Protein AF-A0A3D8IE14-F1 (afdb_monomer_lite)

pLDDT: mean 76.81, std 18.41, range [37.19, 96.25]

Secondary structure (DSSP, 8-state):
-HHHHHHHHHHHHHHHHHHHHHHHHHHHHHHHHHHHHHHHHHHHHHHHHHHHHHHHHHHHHHHHHHHHHHHHHHHHHHHHHHHHHHHHHHHHHS---S---S-----HHHHHHHHHHHHHHHHHHHHHHHHS--PPP---------EETTEE------S-PPPHHHHHHHHHHHHHHHHHHHHHHHHHHHHHHHHHHHHHHHHHHGGGSPPPPP----------

Sequence (224 aa):
MQNLSALQELTKKLNEIKESWQIYTIFEAEKKRFNEEFDALKKDKESLMESFNEISAKNALLLADNKELEQRNKSLTNEIAIKEQQLESLNQSHPLAPDTLKSKTLDLAALETQYQNLKKSLESTEKFLKNTSLVRPKALEKLEISYQKHQRLLANPAKEYVPLESATLLFDTLTKIQSQLKTLLLENSKLESEIQHLQDNSSKSVQTQPNQPPRDSDESSHNS

Radius of gyration: 47.86 Å; chains: 1; bounding box: 139×35×153 Å

Structure (mmCIF, N/CA/C/O backbone):
data_AF-A0A3D8IE14-F1
#
_entry.id   AF-A0A3D8IE14-F1
#
loop_
_atom_site.group_PDB
_atom_site.id
_atom_site.type_symbol
_atom_site.label_atom_id
_atom_site.label_alt_id
_atom_site.label_comp_id
_atom_site.label_asym_id
_atom_site.label_entity_id
_atom_site.label_seq_id
_atom_site.pdbx_PDB_ins_code
_atom_site.Cartn_x
_atom_site.Cartn_y
_atom_site.Cartn_z
_atom_site.occupancy
_atom_site.B_iso_or_equiv
_atom_site.auth_seq_id
_atom_site.auth_comp_id
_atom_site.auth_asym_id
_atom_site.auth_atom_id
_atom_site.pdbx_PDB_model_num
ATOM 1 N N . MET A 1 1 ? 66.680 7.455 -69.310 1.00 59.16 1 MET A N 1
ATOM 2 C CA . MET A 1 1 ? 66.742 7.317 -67.834 1.00 59.16 1 MET A CA 1
ATOM 3 C C . MET A 1 1 ? 65.841 8.307 -67.092 1.00 59.16 1 MET A C 1
ATOM 5 O O . MET A 1 1 ? 65.148 7.868 -66.188 1.00 59.16 1 MET A O 1
ATOM 9 N N . GLN A 1 2 ? 65.772 9.592 -67.469 1.00 70.00 2 GLN A N 1
ATOM 10 C CA . GLN A 1 2 ? 64.942 10.598 -66.770 1.00 70.00 2 GLN A CA 1
ATOM 11 C C . GLN A 1 2 ? 63.442 10.253 -66.673 1.00 70.00 2 GLN A C 1
ATOM 13 O O . GLN A 1 2 ? 62.870 10.358 -65.594 1.00 70.00 2 GLN A O 1
ATOM 18 N N . ASN A 1 3 ? 62.823 9.753 -67.748 1.00 76.44 3 ASN A N 1
ATOM 19 C CA . ASN A 1 3 ? 61.395 9.394 -67.733 1.00 76.44 3 ASN A CA 1
ATOM 20 C C . ASN A 1 3 ? 61.066 8.242 -66.766 1.00 76.44 3 ASN A C 1
ATOM 22 O O . ASN A 1 3 ? 59.991 8.221 -66.177 1.00 76.44 3 ASN A O 1
ATOM 26 N N . LEU A 1 4 ? 62.001 7.303 -66.575 1.00 81.81 4 LEU A N 1
ATOM 27 C CA . LEU A 1 4 ? 61.832 6.189 -65.638 1.00 81.81 4 LEU A CA 1
ATOM 28 C C . LEU A 1 4 ? 61.904 6.683 -64.183 1.00 81.81 4 LEU A C 1
ATOM 30 O O . LEU A 1 4 ? 61.088 6.287 -63.358 1.00 81.81 4 LEU A O 1
ATOM 34 N N . SER A 1 5 ? 62.839 7.596 -63.895 1.00 83.62 5 SER A N 1
ATOM 35 C CA . SER A 1 5 ? 62.976 8.230 -62.578 1.00 83.62 5 SER A CA 1
ATOM 36 C C . SER A 1 5 ? 61.744 9.061 -62.213 1.00 83.62 5 SER A C 1
ATOM 38 O O . SER A 1 5 ? 61.253 8.967 -61.092 1.00 83.62 5 SER A O 1
ATOM 40 N N . ALA A 1 6 ? 61.215 9.845 -63.158 1.00 84.81 6 ALA A N 1
ATOM 41 C CA . ALA A 1 6 ? 60.017 10.653 -62.935 1.00 84.81 6 ALA A CA 1
ATOM 42 C C . ALA A 1 6 ? 58.777 9.782 -62.658 1.00 84.81 6 ALA A C 1
ATOM 44 O O . ALA A 1 6 ? 57.970 10.102 -61.787 1.00 84.81 6 ALA A O 1
ATOM 45 N N . LEU A 1 7 ? 58.650 8.646 -63.353 1.00 84.62 7 LEU A N 1
ATOM 46 C CA . LEU A 1 7 ? 57.558 7.694 -63.142 1.00 84.62 7 LEU A CA 1
ATOM 47 C C . LEU A 1 7 ? 57.634 7.015 -61.762 1.00 84.62 7 LEU A C 1
ATOM 49 O O . LEU A 1 7 ? 56.607 6.835 -61.104 1.00 84.62 7 LEU A O 1
ATOM 53 N N . GLN A 1 8 ? 58.838 6.667 -61.299 1.00 90.38 8 GLN A N 1
ATOM 54 C CA . GLN A 1 8 ? 59.048 6.109 -59.958 1.00 90.38 8 GLN A CA 1
ATOM 55 C C . GLN A 1 8 ? 58.680 7.113 -58.859 1.00 90.38 8 GLN A C 1
ATOM 57 O O . GLN A 1 8 ? 58.010 6.750 -57.893 1.00 90.38 8 GLN A O 1
ATOM 62 N N . GLU A 1 9 ? 59.055 8.383 -59.024 1.00 88.88 9 GLU A N 1
ATOM 63 C CA . GLU A 1 9 ? 58.724 9.435 -58.061 1.00 88.88 9 GLU A CA 1
ATOM 64 C C . GLU A 1 9 ? 57.211 9.718 -58.010 1.00 88.88 9 GLU A C 1
ATOM 66 O O . GLU A 1 9 ? 56.637 9.837 -56.926 1.00 88.88 9 GLU A O 1
ATOM 71 N N . LEU A 1 10 ? 56.539 9.740 -59.167 1.00 88.50 10 LEU A N 1
ATOM 72 C CA . LEU A 1 10 ? 55.077 9.840 -59.258 1.00 88.50 10 LEU A CA 1
ATOM 73 C C . LEU A 1 10 ? 54.372 8.665 -58.572 1.00 88.50 10 LEU A C 1
ATOM 75 O O . LEU A 1 10 ? 53.407 8.871 -57.840 1.00 88.50 10 LEU A O 1
ATOM 79 N N . THR A 1 11 ? 54.877 7.445 -58.762 1.00 89.38 11 THR A N 1
ATOM 80 C CA . THR A 1 11 ? 54.318 6.240 -58.128 1.00 89.38 11 THR A CA 1
ATOM 81 C C . THR A 1 11 ? 54.449 6.303 -56.607 1.00 89.38 11 THR A C 1
ATOM 83 O O . THR A 1 11 ? 53.515 5.950 -55.888 1.00 89.38 11 THR A O 1
ATOM 86 N N . LYS A 1 12 ? 55.581 6.806 -56.102 1.00 92.75 12 LYS A N 1
ATOM 87 C CA . LYS A 1 12 ? 55.795 6.991 -54.664 1.00 92.75 12 LYS A CA 1
ATOM 88 C C . LYS A 1 12 ? 54.816 8.010 -54.073 1.00 92.75 12 LYS A C 1
ATOM 90 O O . LYS A 1 12 ? 54.132 7.687 -53.107 1.00 92.75 12 LYS A O 1
ATOM 95 N N . LYS A 1 13 ? 54.678 9.186 -54.697 1.00 92.94 13 LYS A N 1
ATOM 96 C CA . LYS A 1 13 ? 53.718 10.219 -54.263 1.00 92.94 13 LYS A CA 1
ATOM 97 C C . LYS A 1 13 ? 52.273 9.716 -54.312 1.00 92.94 13 LYS A C 1
ATOM 99 O O . LYS A 1 13 ? 51.486 10.022 -53.424 1.00 92.94 13 LYS A O 1
ATOM 104 N N . LEU A 1 14 ? 51.922 8.905 -55.313 1.00 89.12 14 LEU A N 1
ATOM 105 C CA . LEU A 1 14 ? 50.595 8.293 -55.407 1.00 89.12 14 LEU A CA 1
ATOM 106 C C . LEU A 1 14 ? 50.323 7.320 -54.248 1.00 89.12 14 LEU A C 1
ATOM 108 O O . LEU A 1 14 ? 49.224 7.326 -53.695 1.00 89.12 14 LEU A O 1
ATOM 112 N N . ASN A 1 15 ? 51.317 6.519 -53.852 1.00 89.44 15 ASN A N 1
ATOM 113 C CA . ASN A 1 15 ? 51.200 5.636 -52.691 1.00 89.44 15 ASN A CA 1
ATOM 114 C C . ASN A 1 15 ? 51.064 6.428 -51.378 1.00 89.44 15 ASN A C 1
ATOM 116 O O . ASN A 1 15 ? 50.195 6.104 -50.574 1.00 89.44 15 ASN A O 1
ATOM 120 N N . GLU A 1 16 ? 51.832 7.504 -51.194 1.00 91.19 16 GLU A N 1
ATOM 121 C CA . GLU A 1 16 ? 51.731 8.385 -50.015 1.00 91.19 16 GLU A CA 1
ATOM 122 C C . GLU A 1 16 ? 50.346 9.056 -49.907 1.00 91.19 16 GLU A C 1
ATOM 124 O O . GLU A 1 16 ? 49.753 9.125 -48.825 1.00 91.19 16 GLU A O 1
ATOM 129 N N . ILE A 1 17 ? 49.783 9.502 -51.037 1.00 88.75 17 ILE A N 1
ATOM 130 C CA . ILE A 1 17 ? 48.419 10.053 -51.096 1.00 88.75 17 ILE A CA 1
ATOM 131 C C . ILE A 1 17 ? 47.390 8.977 -50.735 1.00 88.75 17 ILE A C 1
ATOM 133 O O . ILE A 1 17 ? 46.450 9.253 -49.989 1.00 88.75 17 ILE A O 1
ATOM 137 N N . LYS A 1 18 ? 47.563 7.747 -51.232 1.00 89.81 18 LYS A N 1
ATOM 138 C CA . LYS A 1 18 ? 46.664 6.625 -50.933 1.00 89.81 18 LYS A CA 1
ATOM 139 C C . LYS A 1 18 ? 46.636 6.306 -49.436 1.00 89.81 18 LYS A C 1
ATOM 141 O O . LYS A 1 18 ? 45.550 6.141 -48.884 1.00 89.81 18 LYS A O 1
ATOM 146 N N . GLU A 1 19 ? 47.795 6.243 -48.785 1.00 87.69 19 GLU A N 1
ATOM 147 C CA . GLU A 1 19 ? 47.892 6.002 -47.338 1.00 87.69 19 GLU A CA 1
ATOM 148 C C . GLU A 1 19 ? 47.250 7.142 -46.538 1.00 87.69 19 GLU A C 1
ATOM 150 O O . GLU A 1 19 ? 46.437 6.903 -45.644 1.00 87.69 19 GLU A O 1
ATOM 155 N N . SER A 1 20 ? 47.525 8.391 -46.925 1.00 87.81 20 SER A N 1
ATOM 156 C CA . SER A 1 20 ? 46.927 9.575 -46.295 1.00 87.81 20 SER A CA 1
ATOM 157 C C . SER A 1 20 ? 45.398 9.586 -46.417 1.00 87.81 20 SER A C 1
ATOM 159 O O . SER A 1 20 ? 44.694 9.921 -45.464 1.00 87.81 20 SER A O 1
ATOM 161 N N . TRP A 1 21 ? 44.865 9.166 -47.568 1.00 90.06 21 TRP A N 1
ATOM 162 C CA . TRP A 1 21 ? 43.423 9.063 -47.789 1.00 90.06 21 TRP A CA 1
ATOM 163 C C . TRP A 1 21 ? 42.774 7.978 -46.922 1.00 90.06 21 TRP A C 1
ATOM 165 O O . TRP A 1 21 ? 41.698 8.195 -46.367 1.00 90.06 21 TRP A O 1
ATOM 175 N N . GLN A 1 22 ? 43.434 6.830 -46.745 1.00 86.81 22 GLN A N 1
ATOM 176 C CA . GLN A 1 22 ? 42.948 5.773 -45.851 1.00 86.81 22 GLN A CA 1
ATOM 177 C C . GLN A 1 22 ? 42.872 6.258 -44.398 1.00 86.81 22 GLN A C 1
ATOM 179 O O . GLN A 1 22 ? 41.851 6.055 -43.738 1.00 86.81 22 GLN A O 1
ATOM 184 N N . ILE A 1 23 ? 43.894 6.976 -43.924 1.00 89.56 23 ILE A N 1
ATOM 185 C CA . ILE A 1 23 ? 43.888 7.585 -42.586 1.00 89.56 23 ILE A CA 1
ATOM 186 C C . ILE A 1 23 ? 42.729 8.580 -42.451 1.00 89.56 23 ILE A C 1
ATOM 188 O O . ILE A 1 23 ? 42.003 8.537 -41.459 1.00 89.56 23 ILE A O 1
ATOM 192 N N . TYR A 1 24 ? 42.500 9.425 -43.462 1.00 89.81 24 TYR A N 1
ATOM 193 C CA . TYR A 1 24 ? 41.384 10.373 -43.459 1.00 89.81 24 TYR A CA 1
ATOM 194 C C . TYR A 1 24 ? 40.020 9.671 -43.356 1.00 89.81 24 TYR A C 1
ATOM 196 O O . TYR A 1 24 ? 39.179 10.075 -42.555 1.00 89.81 24 TYR A O 1
ATOM 204 N N . THR A 1 25 ? 39.812 8.577 -44.097 1.00 88.69 25 THR A N 1
ATOM 205 C CA . THR A 1 25 ? 38.550 7.819 -44.022 1.00 8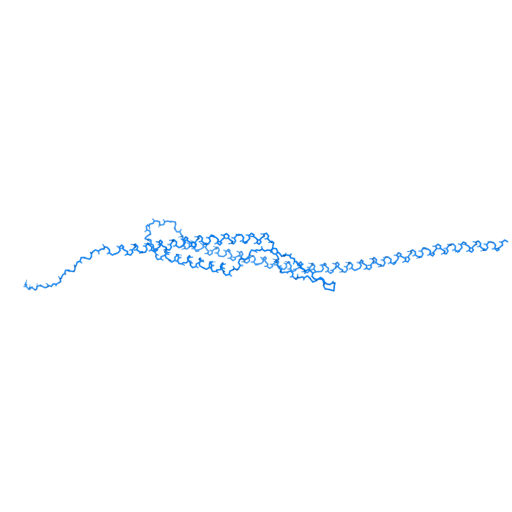8.69 25 THR A CA 1
ATOM 206 C C . THR A 1 25 ? 38.306 7.194 -42.648 1.00 88.69 25 THR A C 1
ATOM 208 O O . THR A 1 25 ? 37.172 7.203 -42.171 1.00 88.69 25 THR A O 1
ATOM 211 N N . ILE A 1 26 ? 39.359 6.702 -41.986 1.00 90.31 26 ILE A N 1
ATOM 212 C CA . ILE A 1 26 ? 39.271 6.178 -40.616 1.00 90.31 26 ILE A CA 1
ATOM 213 C C . ILE A 1 26 ? 38.952 7.316 -39.641 1.00 90.31 26 ILE A C 1
ATOM 215 O O . ILE A 1 26 ? 38.076 7.171 -38.792 1.00 90.31 26 ILE A O 1
ATOM 219 N N . PHE A 1 27 ? 39.614 8.466 -39.789 1.00 92.19 27 PHE A N 1
ATOM 220 C CA . PHE A 1 27 ? 39.397 9.623 -38.925 1.00 92.19 27 PHE A CA 1
ATOM 221 C C . PHE A 1 27 ? 37.963 10.163 -39.007 1.00 92.19 27 PHE A C 1
ATOM 223 O O . PHE A 1 27 ? 37.355 10.423 -37.973 1.00 92.19 27 PHE A O 1
ATOM 230 N N . GLU A 1 28 ? 37.391 10.301 -40.206 1.00 92.94 28 GLU A N 1
ATOM 231 C CA . GLU A 1 28 ? 35.998 10.752 -40.351 1.00 92.94 28 GLU A CA 1
ATOM 232 C C . GLU A 1 28 ? 34.999 9.740 -39.771 1.00 92.94 28 GLU A C 1
ATOM 234 O O . GLU A 1 28 ? 34.015 10.137 -39.144 1.00 92.94 28 GLU A O 1
ATOM 239 N N . ALA A 1 29 ? 35.262 8.435 -39.917 1.00 92.00 29 ALA A N 1
ATOM 240 C CA . ALA A 1 29 ? 34.437 7.399 -39.299 1.00 92.00 29 ALA A CA 1
ATOM 241 C C . ALA A 1 29 ? 34.476 7.482 -37.763 1.00 92.00 29 ALA A C 1
ATOM 243 O O . ALA A 1 29 ? 33.424 7.465 -37.121 1.00 92.00 29 ALA A O 1
ATOM 244 N N . GLU A 1 30 ? 35.665 7.643 -37.176 1.00 92.44 30 GLU A N 1
ATOM 245 C CA . GLU A 1 30 ? 35.824 7.749 -35.723 1.00 92.44 30 GLU A CA 1
ATOM 246 C C . GLU A 1 30 ? 35.238 9.057 -35.180 1.00 92.44 30 GLU A C 1
ATOM 248 O O . GLU A 1 30 ? 34.560 9.063 -34.157 1.00 92.44 30 GLU A O 1
ATOM 253 N N . LYS A 1 31 ? 35.406 10.169 -35.902 1.00 93.31 31 LYS A N 1
ATOM 254 C CA . LYS A 1 31 ? 34.788 11.457 -35.563 1.00 93.31 31 LYS A CA 1
ATOM 255 C C . LYS A 1 31 ? 33.264 11.368 -35.560 1.00 93.31 31 LYS A C 1
ATOM 257 O O . LYS A 1 31 ? 32.618 11.935 -34.679 1.00 93.31 31 LYS A O 1
ATOM 262 N N . LYS A 1 32 ? 32.680 10.658 -36.530 1.00 96.00 32 LYS A N 1
ATOM 263 C CA . LYS A 1 32 ? 31.235 10.419 -36.569 1.00 96.00 32 LYS A CA 1
ATOM 264 C C . LYS A 1 32 ? 30.787 9.611 -35.352 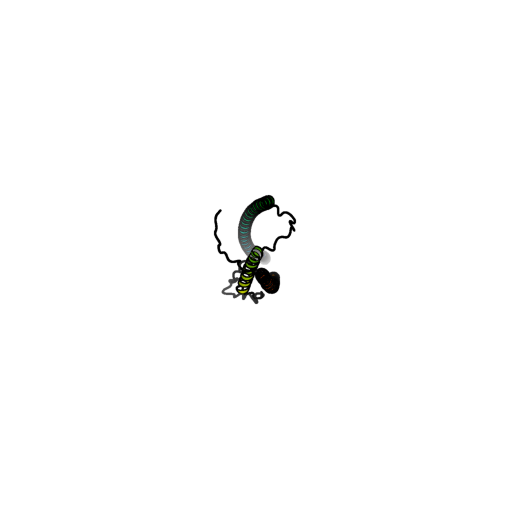1.00 96.00 32 LYS A C 1
ATOM 266 O O . LYS A 1 32 ? 29.859 10.033 -34.669 1.00 96.00 32 LYS A O 1
ATOM 271 N N . ARG A 1 33 ? 31.482 8.511 -35.050 1.00 94.94 33 ARG A N 1
ATOM 272 C CA . ARG A 1 33 ? 31.195 7.671 -33.882 1.00 94.94 33 ARG A CA 1
ATOM 273 C C . ARG A 1 33 ? 31.308 8.453 -32.570 1.00 94.94 33 ARG A C 1
ATOM 275 O O . ARG A 1 33 ? 30.420 8.362 -31.733 1.00 94.94 33 ARG A O 1
ATOM 282 N N . PHE A 1 34 ? 32.353 9.264 -32.420 1.00 96.00 34 PHE A N 1
ATOM 283 C CA . PHE A 1 34 ? 32.538 10.125 -31.253 1.00 96.00 34 PHE A CA 1
ATOM 284 C C . PHE A 1 34 ? 31.369 11.097 -31.069 1.00 96.00 34 PHE A C 1
ATOM 286 O O . PHE A 1 34 ? 30.870 11.244 -29.959 1.00 96.00 34 PHE A O 1
ATOM 293 N N . ASN A 1 35 ? 30.906 11.743 -32.143 1.00 95.81 35 ASN A N 1
ATOM 294 C CA . ASN A 1 35 ? 29.766 12.657 -32.057 1.00 95.81 35 ASN A CA 1
ATOM 295 C C . ASN A 1 35 ? 28.471 11.925 -31.674 1.00 95.81 35 ASN A C 1
ATOM 297 O O . ASN A 1 35 ? 27.716 12.433 -30.852 1.00 95.81 35 ASN A O 1
ATOM 301 N N . GLU A 1 36 ? 28.237 10.727 -32.217 1.00 96.25 36 GLU A N 1
ATOM 302 C CA . GLU A 1 36 ? 27.083 9.897 -31.849 1.00 96.25 36 GLU A CA 1
ATOM 303 C C . GLU A 1 36 ? 27.126 9.495 -30.361 1.00 96.25 36 GLU A C 1
ATOM 305 O O . GLU A 1 36 ? 26.121 9.622 -29.659 1.00 96.25 36 GLU A O 1
ATOM 310 N N . GLU A 1 37 ? 28.290 9.075 -29.852 1.00 95.50 37 GLU A N 1
ATOM 311 C CA . GLU A 1 37 ? 28.485 8.753 -28.430 1.00 95.50 37 GLU A CA 1
ATOM 312 C C . GLU A 1 37 ? 28.353 10.000 -27.536 1.00 95.50 37 GLU A C 1
ATOM 314 O O . GLU A 1 37 ? 27.764 9.935 -26.456 1.00 95.50 37 GLU A O 1
ATOM 319 N N . PHE A 1 38 ? 28.841 11.157 -27.990 1.00 95.75 38 PHE A N 1
ATOM 320 C CA . PHE A 1 38 ? 28.730 12.421 -27.263 1.00 95.75 38 PHE A CA 1
ATOM 321 C C . PHE A 1 38 ? 27.279 12.909 -27.160 1.00 95.75 38 PHE A C 1
ATOM 323 O O . PHE A 1 38 ? 26.846 13.332 -26.086 1.00 95.75 38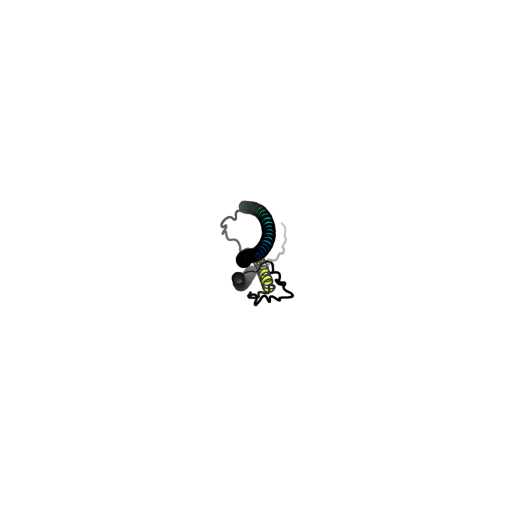 PHE A O 1
ATOM 330 N N . ASP A 1 39 ? 26.509 12.816 -28.245 1.00 95.94 39 ASP A N 1
ATOM 331 C CA . ASP A 1 39 ? 25.092 13.181 -28.249 1.00 95.94 39 ASP A CA 1
ATOM 332 C C . ASP A 1 39 ? 24.266 12.232 -27.368 1.00 95.94 39 ASP A C 1
ATOM 334 O O . ASP A 1 39 ? 23.395 12.685 -26.618 1.00 95.94 39 ASP A O 1
ATOM 338 N N . ALA A 1 40 ? 24.577 10.930 -27.386 1.00 95.88 40 ALA A N 1
ATOM 339 C CA . ALA A 1 40 ? 23.977 9.960 -26.473 1.00 95.88 40 ALA A CA 1
ATOM 340 C C . ALA A 1 40 ? 24.286 10.305 -25.006 1.00 95.88 40 ALA A C 1
ATOM 342 O O . ALA A 1 40 ? 23.371 10.404 -24.190 1.00 95.88 40 ALA A O 1
ATOM 343 N N . LEU A 1 41 ? 25.550 10.600 -24.686 1.00 95.06 41 LEU A N 1
ATOM 344 C CA . LEU A 1 41 ? 25.965 10.990 -23.337 1.00 95.06 41 LEU A CA 1
ATOM 345 C C . LEU A 1 41 ? 25.285 12.284 -22.871 1.00 95.06 41 LEU A C 1
ATOM 347 O O . LEU A 1 41 ? 24.913 12.417 -21.703 1.00 95.06 41 LEU A O 1
ATOM 351 N N . LYS A 1 42 ? 25.104 13.251 -23.775 1.00 95.94 42 LYS A N 1
ATOM 352 C CA . LYS A 1 42 ? 24.393 14.495 -23.472 1.00 95.94 42 LYS A CA 1
ATOM 353 C C . LYS A 1 42 ? 22.936 14.220 -23.099 1.00 95.94 42 LYS A C 1
ATOM 355 O O . LYS A 1 42 ? 22.456 14.766 -22.106 1.00 95.94 42 LYS A O 1
ATOM 360 N N . LYS A 1 43 ? 22.266 13.339 -23.844 1.00 96.00 43 LYS A N 1
ATOM 361 C CA . LYS A 1 43 ? 20.891 12.919 -23.557 1.00 96.00 43 LYS A CA 1
ATOM 362 C C . LYS A 1 43 ? 20.784 12.170 -22.225 1.00 96.00 43 LYS A C 1
ATOM 364 O O . LYS A 1 43 ? 19.884 12.457 -21.438 1.00 96.00 43 LYS A O 1
ATOM 369 N N . ASP A 1 44 ? 21.721 11.270 -21.939 1.00 94.56 44 ASP A N 1
ATOM 370 C CA . ASP A 1 44 ? 21.759 10.536 -20.670 1.00 94.56 44 ASP A CA 1
ATOM 371 C C . ASP A 1 44 ? 21.973 11.480 -19.481 1.00 94.56 44 ASP A C 1
ATOM 373 O O . ASP A 1 44 ? 21.310 11.350 -18.450 1.00 94.56 44 ASP A O 1
ATOM 377 N N . LYS A 1 45 ? 22.834 12.495 -19.633 1.00 94.50 45 LYS A N 1
ATOM 378 C CA . LYS A 1 45 ? 23.029 13.544 -18.623 1.00 94.50 45 LYS A CA 1
ATOM 379 C C . LYS A 1 45 ? 21.746 14.337 -18.363 1.00 94.50 45 LYS A C 1
ATOM 381 O O . LYS A 1 45 ? 21.434 14.613 -17.205 1.00 94.50 45 LYS A O 1
ATOM 386 N N . GLU A 1 46 ? 21.026 14.730 -19.411 1.00 95.31 46 GLU A N 1
ATOM 387 C CA . GLU A 1 46 ? 19.754 15.454 -19.283 1.00 95.31 46 GLU A CA 1
ATOM 388 C C . GLU A 1 46 ? 18.702 14.596 -18.562 1.00 95.31 46 GLU A C 1
ATOM 390 O O . GLU A 1 46 ? 18.101 15.058 -17.591 1.00 95.31 46 GLU A O 1
ATOM 395 N N . SER A 1 47 ? 18.568 13.321 -18.944 1.00 94.38 47 SER A N 1
ATOM 396 C CA . SER A 1 47 ? 17.661 12.378 -18.277 1.00 94.38 47 SER A CA 1
ATOM 397 C C . SER A 1 47 ? 18.033 12.143 -16.809 1.00 94.38 47 SER A C 1
ATOM 399 O O . SER A 1 47 ? 17.150 12.076 -15.951 1.00 94.38 47 SER A O 1
ATOM 401 N N . LEU A 1 48 ? 19.329 12.050 -16.494 1.00 94.25 48 LEU A N 1
ATOM 402 C CA . LEU A 1 48 ? 19.798 11.895 -15.120 1.00 94.25 48 LEU A CA 1
ATOM 403 C C . LEU A 1 48 ? 19.447 13.124 -14.276 1.00 94.25 48 LEU A C 1
ATOM 405 O O . LEU A 1 48 ? 18.934 12.973 -13.169 1.00 94.25 48 LEU A O 1
ATOM 409 N N . MET A 1 49 ? 19.666 14.330 -14.803 1.00 92.06 49 MET A N 1
ATOM 410 C CA . MET A 1 49 ? 19.307 15.579 -14.125 1.00 92.06 49 MET A CA 1
ATOM 411 C C . MET A 1 49 ? 17.804 15.681 -13.853 1.00 92.06 49 MET A C 1
ATOM 413 O O . MET A 1 49 ? 17.407 16.078 -12.758 1.00 92.06 49 MET A O 1
ATOM 417 N N . GLU 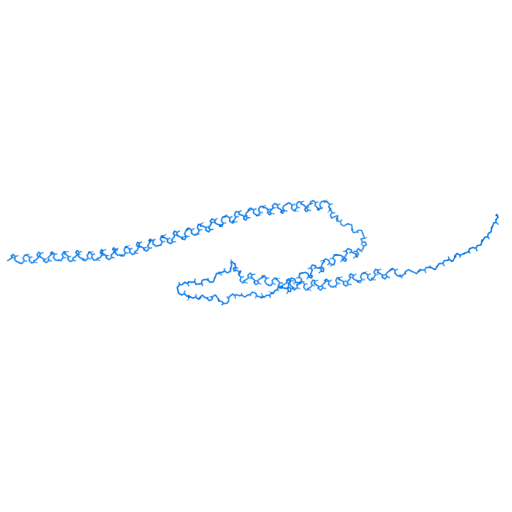A 1 50 ? 16.966 15.299 -14.817 1.00 91.88 50 GLU A N 1
ATOM 418 C CA . GLU A 1 50 ? 15.512 15.282 -14.641 1.00 91.88 50 GLU A CA 1
ATOM 419 C C . GLU A 1 50 ? 15.097 14.297 -13.539 1.00 91.88 50 GLU A C 1
ATOM 421 O O . GLU A 1 50 ? 14.395 14.680 -12.600 1.00 91.88 50 GLU A O 1
ATOM 426 N N . SER A 1 51 ? 15.626 13.068 -13.578 1.00 92.50 51 SER A N 1
ATOM 427 C CA . SER A 1 51 ? 15.349 12.056 -12.551 1.00 92.50 51 SER A CA 1
ATOM 428 C C . SER A 1 51 ? 15.827 12.482 -11.157 1.00 92.50 51 SER A C 1
ATOM 430 O O . SER A 1 51 ? 15.119 12.289 -10.168 1.00 92.50 51 SER A O 1
ATOM 432 N N . PHE A 1 52 ? 16.996 13.124 -11.062 1.00 92.38 52 PHE A N 1
ATOM 433 C CA . PHE A 1 52 ? 17.533 13.635 -9.805 1.00 92.38 52 PHE A CA 1
ATOM 434 C C . PHE A 1 52 ? 16.642 14.734 -9.220 1.00 92.38 52 PHE A C 1
ATOM 436 O O . PHE A 1 52 ? 16.369 14.725 -8.018 1.00 92.38 52 PHE A O 1
ATOM 443 N N . ASN A 1 53 ? 16.160 15.658 -10.053 1.00 89.38 53 ASN A N 1
ATOM 444 C CA . ASN A 1 53 ? 15.260 16.724 -9.622 1.00 89.38 53 ASN A CA 1
ATOM 445 C C . ASN A 1 53 ? 13.914 16.167 -9.145 1.00 89.38 53 ASN A C 1
ATOM 447 O O . ASN A 1 53 ? 13.420 16.585 -8.098 1.00 89.38 53 ASN A O 1
ATOM 451 N N . GLU A 1 54 ? 13.348 15.193 -9.862 1.00 91.31 54 GLU A N 1
ATOM 452 C CA . GLU A 1 54 ? 12.103 14.534 -9.462 1.00 91.31 54 GLU A CA 1
ATOM 453 C C . GLU A 1 54 ? 12.258 13.811 -8.115 1.00 91.31 54 GLU A C 1
ATOM 455 O O . GLU A 1 54 ? 11.438 13.988 -7.209 1.00 91.31 54 GLU A O 1
ATOM 460 N N . ILE A 1 55 ? 13.331 13.031 -7.949 1.00 90.88 55 ILE A N 1
ATOM 461 C CA . ILE A 1 55 ? 13.626 12.323 -6.696 1.00 90.88 55 ILE A CA 1
ATOM 462 C C . ILE A 1 55 ? 13.863 13.318 -5.557 1.00 90.88 55 ILE A C 1
ATOM 464 O O . ILE A 1 55 ? 13.342 13.132 -4.458 1.00 90.88 55 ILE A O 1
ATOM 468 N N . SER A 1 56 ? 14.602 14.398 -5.810 1.00 85.50 56 SER A N 1
ATOM 469 C CA . SER A 1 56 ? 14.873 15.432 -4.807 1.00 85.50 56 SER A CA 1
ATOM 470 C C . SER A 1 56 ? 13.592 16.129 -4.349 1.00 85.50 56 SER A C 1
ATOM 472 O O . SER A 1 56 ? 13.399 16.320 -3.149 1.00 85.50 56 SER A O 1
ATOM 474 N N . ALA A 1 57 ? 12.679 16.442 -5.273 1.00 86.88 57 ALA A N 1
ATOM 475 C CA . ALA A 1 57 ? 11.376 17.013 -4.942 1.00 86.88 57 ALA A CA 1
ATOM 476 C C . ALA A 1 57 ? 10.520 16.041 -4.112 1.00 86.88 57 ALA A C 1
ATOM 478 O O . ALA A 1 57 ? 9.951 16.439 -3.095 1.00 86.88 57 ALA A O 1
ATOM 479 N N . LYS A 1 58 ? 10.477 14.754 -4.488 1.00 91.12 58 LYS A N 1
ATOM 480 C CA . LYS A 1 58 ? 9.774 13.716 -3.712 1.00 91.12 58 LYS A CA 1
ATOM 481 C C . LYS A 1 58 ? 10.352 13.559 -2.307 1.00 91.12 58 LYS A C 1
ATOM 483 O O . LYS A 1 58 ? 9.594 13.480 -1.346 1.00 91.12 58 LYS A O 1
ATOM 488 N N . ASN A 1 59 ? 11.675 13.571 -2.168 1.00 89.06 59 ASN A N 1
ATOM 489 C CA . ASN A 1 59 ? 12.331 13.496 -0.864 1.00 89.06 59 ASN A CA 1
ATOM 490 C C . ASN A 1 59 ? 12.032 14.724 0.003 1.00 89.06 59 ASN A C 1
ATOM 492 O O . ASN A 1 59 ? 11.800 14.578 1.200 1.00 89.06 59 ASN A O 1
ATOM 496 N N . ALA 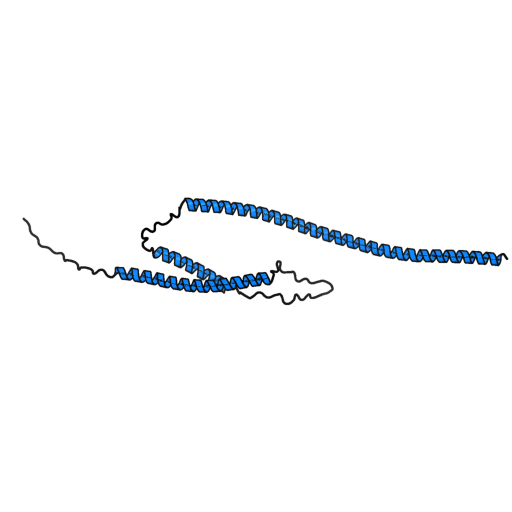A 1 60 ? 11.997 15.924 -0.582 1.00 86.00 60 ALA A N 1
ATOM 497 C CA . ALA A 1 60 ? 11.624 17.134 0.145 1.00 86.00 60 ALA A CA 1
ATOM 498 C C . ALA A 1 60 ? 10.175 17.071 0.663 1.00 86.00 60 ALA A C 1
ATOM 500 O O . ALA A 1 60 ? 9.926 17.445 1.808 1.00 86.00 60 ALA A O 1
ATOM 501 N N . LEU A 1 61 ? 9.243 16.550 -0.145 1.00 88.31 61 LEU A N 1
ATOM 502 C CA . LEU A 1 61 ? 7.857 16.319 0.275 1.00 88.31 61 LEU A CA 1
ATOM 503 C C . LEU A 1 61 ? 7.773 15.285 1.405 1.00 88.31 61 LEU A C 1
ATOM 505 O O . LEU A 1 61 ? 7.168 15.565 2.432 1.00 88.31 61 LEU A O 1
ATOM 509 N N . LEU A 1 62 ? 8.460 14.145 1.276 1.00 89.75 62 LEU A N 1
ATOM 510 C CA . LEU A 1 62 ? 8.497 13.121 2.327 1.00 89.75 62 LEU A CA 1
ATOM 511 C C . LEU A 1 62 ? 9.059 13.653 3.651 1.00 89.75 62 LEU A C 1
ATOM 513 O O . LEU A 1 62 ? 8.567 13.296 4.718 1.00 89.75 62 LEU A O 1
ATOM 517 N N . LEU A 1 63 ? 10.078 14.515 3.605 1.00 90.12 63 LEU A N 1
ATOM 518 C CA . LEU A 1 63 ? 10.613 15.163 4.805 1.00 90.12 63 LEU A CA 1
ATOM 519 C C . LEU A 1 63 ? 9.599 16.119 5.446 1.00 90.12 63 LEU A C 1
ATOM 521 O O . LEU A 1 63 ? 9.535 16.193 6.674 1.00 90.12 63 LEU A O 1
ATOM 525 N N . ALA A 1 64 ? 8.813 16.839 4.641 1.00 86.88 64 ALA A N 1
ATOM 526 C CA . ALA A 1 64 ? 7.747 17.700 5.143 1.00 86.88 64 ALA A CA 1
ATOM 527 C C . ALA A 1 64 ? 6.630 16.878 5.807 1.00 86.88 64 ALA A C 1
ATOM 529 O O . ALA A 1 64 ? 6.280 17.161 6.954 1.00 86.88 64 ALA A O 1
ATOM 530 N N . ASP A 1 65 ? 6.163 15.818 5.142 1.00 88.06 65 ASP A N 1
ATOM 531 C CA . ASP A 1 65 ? 5.132 14.911 5.660 1.00 88.06 65 ASP A CA 1
ATOM 532 C C . ASP A 1 65 ? 5.580 14.247 6.968 1.00 88.06 65 ASP A C 1
ATOM 534 O O . ASP A 1 65 ? 4.834 14.190 7.946 1.00 88.06 65 ASP A O 1
ATOM 538 N N . ASN A 1 66 ? 6.834 13.791 7.031 1.00 89.19 66 ASN A N 1
ATOM 539 C CA . ASN A 1 66 ? 7.375 13.168 8.236 1.00 89.19 66 ASN A CA 1
ATOM 540 C C . ASN A 1 66 ? 7.435 14.163 9.407 1.00 89.19 66 ASN A C 1
ATOM 542 O O . ASN A 1 66 ? 7.068 13.833 10.534 1.00 89.19 66 ASN A O 1
ATOM 546 N N . LYS A 1 67 ? 7.806 15.421 9.141 1.00 92.19 67 LYS A N 1
ATOM 547 C CA . LYS A 1 67 ? 7.815 16.478 10.159 1.00 92.19 67 LYS A CA 1
ATOM 548 C C . LYS A 1 67 ? 6.407 16.791 10.684 1.00 92.19 67 LYS A C 1
ATOM 550 O O . LYS A 1 67 ? 6.244 17.023 11.884 1.00 92.19 67 LYS A O 1
ATOM 555 N N . GLU A 1 68 ? 5.394 16.778 9.817 1.00 91.00 68 GLU A N 1
ATOM 556 C CA . GLU A 1 68 ? 3.991 16.937 10.222 1.00 91.00 68 GLU A CA 1
ATOM 557 C C . GLU A 1 68 ? 3.523 15.757 11.089 1.00 91.00 68 GLU A C 1
ATOM 559 O O . GLU A 1 68 ? 2.930 15.960 12.154 1.00 91.00 68 GLU A O 1
ATOM 564 N N . LEU A 1 69 ? 3.849 14.525 10.688 1.00 92.00 69 LEU A N 1
ATOM 565 C CA . LEU A 1 69 ? 3.536 13.317 11.454 1.00 92.00 69 LEU A CA 1
ATOM 566 C C . LEU A 1 69 ? 4.213 13.310 12.829 1.00 92.00 69 LEU A C 1
ATOM 568 O O . LEU A 1 69 ? 3.567 12.980 13.824 1.00 92.00 69 LEU A O 1
ATOM 572 N N . GLU A 1 70 ? 5.477 13.725 12.923 1.00 93.50 70 GLU A N 1
ATOM 573 C CA . GLU A 1 70 ? 6.175 13.879 14.203 1.00 93.50 70 GLU A CA 1
ATOM 574 C C . GLU A 1 70 ? 5.487 14.904 15.114 1.00 93.50 70 GLU A C 1
ATOM 576 O O . GLU A 1 70 ? 5.335 14.665 16.316 1.00 93.50 70 GLU A O 1
ATOM 581 N N . GLN A 1 71 ? 5.044 16.039 14.564 1.00 92.06 71 GLN A N 1
ATOM 582 C CA . GLN A 1 71 ? 4.314 17.051 15.326 1.00 92.06 71 GLN A CA 1
ATOM 583 C C . GLN A 1 71 ? 2.961 16.516 15.812 1.00 92.06 71 GLN A C 1
ATOM 585 O O . GLN A 1 71 ? 2.601 16.711 16.977 1.00 92.06 71 GLN A O 1
ATOM 590 N N . ARG A 1 72 ? 2.232 15.799 14.951 1.00 92.06 72 ARG A N 1
ATOM 591 C CA . ARG A 1 72 ? 0.954 15.174 15.300 1.00 92.06 72 ARG A CA 1
ATOM 592 C C . ARG A 1 72 ? 1.123 14.107 16.376 1.00 92.06 72 ARG A C 1
ATOM 594 O O . ARG A 1 72 ? 0.355 14.099 17.333 1.00 92.06 72 ARG A O 1
ATOM 601 N N . ASN A 1 73 ? 2.149 13.265 16.268 1.00 92.94 73 ASN A N 1
ATOM 602 C CA . ASN A 1 73 ? 2.472 12.269 17.286 1.00 92.94 73 ASN A CA 1
ATOM 603 C C . ASN A 1 73 ? 2.767 12.926 18.633 1.00 92.94 73 ASN A C 1
ATOM 605 O O . ASN A 1 73 ? 2.174 12.529 19.627 1.00 92.94 73 ASN A O 1
ATOM 609 N N . LYS A 1 74 ? 3.592 13.981 18.677 1.00 93.81 74 LYS A N 1
ATOM 610 C CA . LYS A 1 74 ? 3.839 14.729 19.925 1.00 93.81 74 LYS A CA 1
ATOM 611 C C . LYS A 1 74 ? 2.546 15.278 20.533 1.00 93.81 74 LYS A C 1
ATOM 613 O O . LYS A 1 74 ? 2.355 15.189 21.743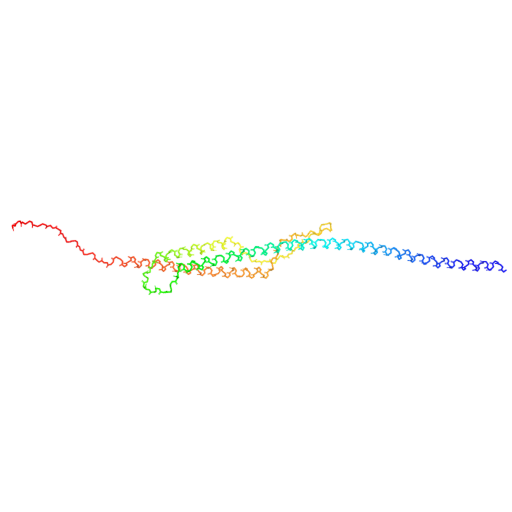 1.00 93.81 74 LYS A O 1
ATOM 618 N N . SER A 1 75 ? 1.653 15.819 19.703 1.00 92.81 75 SER A N 1
ATOM 619 C CA . SER A 1 75 ? 0.350 16.311 20.161 1.00 92.81 75 SER A CA 1
ATOM 620 C C . SER A 1 75 ? -0.516 15.191 20.741 1.00 92.81 75 SER A C 1
ATOM 622 O O . SER A 1 75 ? -1.103 15.374 21.803 1.00 92.81 75 SER A O 1
ATOM 624 N N . LEU A 1 76 ? -0.576 14.035 20.074 1.00 91.75 76 LEU A N 1
ATOM 625 C CA . LEU A 1 76 ? -1.344 12.876 20.533 1.00 91.75 76 LEU A CA 1
ATOM 626 C C . LEU A 1 76 ? -0.779 12.299 21.830 1.00 91.75 76 LEU A C 1
ATOM 628 O O . LEU A 1 76 ? -1.547 12.016 22.741 1.00 91.75 76 LEU A O 1
ATOM 632 N N . THR A 1 77 ? 0.543 12.175 21.954 1.00 93.25 77 THR A N 1
ATOM 633 C CA . THR A 1 77 ? 1.184 11.709 23.191 1.00 93.25 77 THR A CA 1
ATOM 634 C C . THR A 1 77 ? 0.854 12.627 24.365 1.00 93.25 77 THR A C 1
ATOM 636 O O . THR A 1 77 ? 0.533 12.145 25.448 1.00 93.25 77 THR A O 1
ATOM 639 N N . ASN A 1 78 ? 0.862 13.946 24.150 1.00 91.62 78 ASN A N 1
ATOM 640 C CA . ASN A 1 78 ? 0.457 14.904 25.179 1.00 91.62 78 ASN A CA 1
ATOM 641 C C . ASN A 1 78 ? -1.034 14.777 25.526 1.00 91.62 78 ASN A C 1
ATOM 643 O O . ASN A 1 78 ? -1.389 14.822 26.699 1.00 91.62 78 ASN A O 1
ATOM 647 N N . GLU A 1 79 ? -1.911 14.605 24.533 1.00 92.25 79 GLU A N 1
ATOM 648 C CA . GLU A 1 79 ? -3.349 14.423 24.774 1.00 92.25 79 GLU A CA 1
ATOM 649 C C . GLU A 1 79 ? -3.637 13.131 25.552 1.00 92.25 79 GLU A C 1
ATOM 651 O O . GLU A 1 79 ? -4.454 13.138 26.473 1.00 92.25 79 GLU A O 1
ATOM 656 N N . ILE A 1 80 ? -2.939 12.041 25.220 1.00 92.06 80 ILE A N 1
ATOM 657 C CA . ILE A 1 80 ? -3.010 10.772 25.950 1.00 92.06 80 ILE A CA 1
ATOM 658 C C . ILE A 1 80 ? -2.561 10.979 27.394 1.00 92.06 80 ILE A C 1
ATOM 660 O O . ILE A 1 80 ? -3.323 10.645 28.292 1.00 92.06 80 ILE A O 1
ATOM 664 N N . ALA A 1 81 ? -1.408 11.613 27.628 1.00 91.31 81 ALA A N 1
ATOM 665 C CA . ALA A 1 81 ? -0.915 11.875 28.981 1.00 91.31 81 ALA A CA 1
ATOM 666 C C . ALA A 1 81 ? -1.900 12.719 29.814 1.00 91.31 81 ALA A C 1
ATOM 668 O O . ALA A 1 81 ? -2.128 12.440 30.990 1.00 91.31 81 ALA A O 1
ATOM 669 N N . ILE A 1 82 ? -2.540 13.725 29.202 1.00 89.94 82 ILE A N 1
ATOM 670 C CA . ILE A 1 82 ? -3.581 14.528 29.863 1.00 89.94 82 ILE A CA 1
ATOM 671 C C . ILE A 1 82 ? -4.793 13.658 30.215 1.00 89.94 82 ILE A C 1
ATOM 673 O O . ILE A 1 82 ? -5.312 13.755 31.327 1.00 89.94 82 ILE A O 1
ATOM 677 N N . LYS A 1 83 ? -5.258 12.805 29.295 1.00 88.44 83 LYS A N 1
ATOM 678 C CA . LYS A 1 83 ? -6.400 11.913 29.548 1.00 88.44 83 LYS A CA 1
ATOM 679 C C . LYS A 1 83 ? -6.082 10.834 30.574 1.00 88.44 83 LYS A C 1
ATOM 681 O O . LYS A 1 83 ? -6.947 10.535 31.388 1.00 88.44 83 LYS A O 1
ATOM 686 N N . GLU A 1 84 ? -4.869 10.292 30.577 1.00 89.25 84 GLU A N 1
ATOM 687 C CA . GLU A 1 84 ? -4.380 9.372 31.606 1.00 89.25 84 GLU A CA 1
ATOM 688 C C . GLU A 1 84 ? -4.400 10.051 32.976 1.00 89.25 84 GLU A C 1
ATOM 690 O O . GLU A 1 84 ? -4.994 9.517 33.905 1.00 89.25 84 GLU A O 1
ATOM 695 N N . GLN A 1 85 ? -3.894 11.284 33.084 1.00 85.81 85 GLN A N 1
ATOM 696 C CA . GLN A 1 85 ? -3.954 12.059 34.326 1.00 85.81 85 GLN A CA 1
ATOM 697 C C . GLN A 1 85 ? -5.401 12.369 34.766 1.00 85.81 85 GLN A C 1
ATOM 699 O O . GLN A 1 85 ? -5.722 12.354 35.959 1.00 85.81 85 GLN A O 1
ATOM 704 N N . GLN A 1 86 ? -6.310 12.622 33.819 1.00 83.94 86 GLN A N 1
ATOM 705 C CA . GLN A 1 86 ? -7.741 12.776 34.103 1.00 83.94 86 GLN A CA 1
ATOM 706 C C . GLN A 1 86 ? -8.372 11.462 34.589 1.00 83.94 86 GLN A C 1
ATOM 708 O O . GLN A 1 86 ? -9.154 11.477 35.534 1.00 83.94 86 GLN A O 1
ATOM 713 N N . LEU A 1 87 ? -8.000 10.325 34.002 1.00 81.38 87 LEU A N 1
ATOM 714 C CA . LEU A 1 87 ? -8.427 8.991 34.431 1.00 81.38 87 LEU A CA 1
ATOM 715 C C . LEU A 1 87 ? -7.902 8.645 35.829 1.00 81.38 87 LEU A C 1
ATOM 717 O O . LEU A 1 87 ? -8.654 8.140 36.658 1.00 81.38 87 LEU A O 1
ATOM 721 N N . GLU A 1 88 ? -6.640 8.963 36.111 1.00 78.81 88 GLU A N 1
ATOM 722 C CA . GLU A 1 88 ? -6.011 8.773 37.418 1.00 78.81 88 GLU A CA 1
ATOM 723 C C . GLU A 1 88 ? -6.724 9.601 38.494 1.00 78.81 88 GLU A C 1
ATOM 725 O O . GLU A 1 88 ? -7.034 9.101 39.575 1.00 78.81 88 GLU A O 1
ATOM 730 N N . SER A 1 89 ? -7.056 10.860 38.185 1.00 75.69 89 SER A N 1
ATOM 731 C CA . SER A 1 89 ? -7.790 11.729 39.113 1.00 75.69 89 SER A CA 1
ATOM 732 C C . SER A 1 89 ? -9.249 11.290 39.306 1.00 75.69 89 SER A C 1
ATOM 734 O O . SER A 1 89 ? -9.748 11.332 40.432 1.00 75.69 89 SER A O 1
ATOM 736 N N . LEU A 1 90 ? -9.910 10.762 38.269 1.00 71.06 90 LEU A N 1
ATOM 737 C CA . LEU A 1 90 ? -11.214 10.096 38.382 1.00 71.06 90 LEU A CA 1
ATOM 738 C C . LEU A 1 90 ? -11.148 8.855 39.290 1.00 71.06 90 LEU A C 1
ATOM 740 O O . LEU A 1 90 ? -11.959 8.745 40.211 1.00 71.06 90 LEU A O 1
ATOM 744 N N . ASN A 1 91 ? -10.149 7.986 39.116 1.00 60.00 91 ASN A N 1
ATOM 745 C CA . ASN A 1 91 ? -9.926 6.806 39.964 1.00 60.00 91 ASN A CA 1
ATOM 746 C C . ASN A 1 91 ? -9.562 7.159 41.419 1.00 60.00 91 ASN A C 1
ATOM 748 O O . ASN A 1 91 ? -9.893 6.410 42.334 1.00 60.00 91 ASN A O 1
ATOM 752 N N . GLN A 1 92 ? -8.913 8.300 41.664 1.00 61.31 92 GLN A N 1
ATOM 753 C CA . GLN A 1 92 ? -8.663 8.795 43.024 1.00 61.31 92 GLN A CA 1
ATOM 754 C C . GLN A 1 92 ? -9.913 9.424 43.660 1.00 61.31 92 GLN A C 1
ATOM 756 O O . GLN A 1 92 ? -10.113 9.305 44.867 1.00 61.31 92 GLN A O 1
ATOM 761 N N . SER A 1 93 ? -10.774 10.068 42.863 1.00 55.00 93 SER A N 1
ATOM 762 C CA . SER A 1 93 ? -12.037 10.660 43.334 1.00 55.00 93 SER A CA 1
ATOM 763 C C . SER A 1 93 ? -13.146 9.629 43.586 1.00 55.00 93 SER A C 1
ATOM 765 O O . SER A 1 93 ? -14.063 9.882 44.368 1.00 55.00 93 SER A O 1
ATOM 767 N N . HIS A 1 94 ? -13.048 8.449 42.971 1.00 49.53 94 HIS A N 1
ATOM 768 C CA . HIS A 1 94 ? -13.834 7.257 43.272 1.00 49.53 94 HIS A CA 1
ATOM 769 C C . HIS A 1 94 ? -12.874 6.079 43.432 1.00 49.53 94 HIS A C 1
ATOM 771 O O . HIS A 1 94 ? -12.664 5.339 42.468 1.00 49.53 94 HIS A O 1
ATOM 777 N N . PRO A 1 95 ? -12.299 5.859 44.630 1.00 45.12 95 PRO A N 1
ATOM 778 C CA . PRO A 1 95 ? -11.656 4.589 44.885 1.00 45.12 95 PRO A CA 1
ATOM 779 C C . PRO A 1 95 ? -12.749 3.536 44.717 1.00 45.12 95 PRO A C 1
ATOM 781 O O . PRO A 1 95 ? -13.713 3.499 45.487 1.00 45.12 95 PRO A O 1
ATOM 784 N N . LEU A 1 96 ? -12.632 2.707 43.679 1.00 52.56 96 LEU A N 1
ATOM 785 C CA . LEU A 1 96 ? -13.313 1.423 43.626 1.00 52.56 96 LEU A CA 1
ATOM 786 C C . LEU A 1 96 ? -12.800 0.642 44.833 1.00 52.56 96 LEU A C 1
ATOM 788 O O . LEU A 1 96 ? -11.773 -0.031 44.780 1.00 52.56 96 LEU A O 1
ATOM 792 N N . ALA A 1 97 ? -13.471 0.844 45.963 1.00 44.59 97 ALA A N 1
ATOM 793 C CA . ALA A 1 97 ? -13.193 0.144 47.191 1.00 44.59 97 ALA A CA 1
ATOM 794 C C . ALA A 1 97 ? -13.290 -1.358 46.886 1.00 44.59 97 ALA A C 1
ATOM 796 O O . ALA A 1 97 ? -14.312 -1.793 46.340 1.00 44.59 97 ALA A O 1
ATOM 797 N N . PRO A 1 98 ? -12.256 -2.149 47.213 1.00 42.06 98 PRO A N 1
ATOM 798 C CA . PRO A 1 98 ? -12.351 -3.588 47.116 1.00 42.06 98 PRO A CA 1
ATOM 799 C C . PRO A 1 98 ? -13.409 -4.060 48.113 1.00 42.06 98 PRO A C 1
ATOM 801 O O . PRO A 1 98 ? -13.360 -3.720 49.294 1.00 42.06 98 PRO A O 1
ATOM 804 N N . ASP A 1 99 ? -14.384 -4.804 47.599 1.00 42.53 99 ASP A N 1
ATOM 805 C CA . ASP A 1 99 ? -15.313 -5.654 48.336 1.00 42.53 99 ASP A CA 1
ATOM 806 C C . ASP A 1 99 ? -15.895 -5.083 49.634 1.00 42.53 99 ASP A C 1
ATOM 808 O O . ASP A 1 99 ? -15.606 -5.510 50.751 1.00 42.53 99 ASP A O 1
ATOM 812 N N . THR A 1 100 ? -16.924 -4.255 49.468 1.00 40.31 100 THR A N 1
ATOM 813 C CA . THR A 1 100 ? -18.116 -4.448 50.300 1.00 40.31 100 THR A CA 1
ATOM 814 C C . THR A 1 100 ? -18.987 -5.536 49.670 1.00 40.31 100 THR A C 1
ATOM 816 O O . THR A 1 100 ? -20.088 -5.282 49.194 1.00 40.31 100 THR A O 1
ATOM 819 N N . LEU A 1 101 ? -18.537 -6.794 49.758 1.00 40.50 101 LEU A N 1
ATOM 820 C CA . LEU A 1 101 ? -19.412 -7.977 49.747 1.00 40.50 101 LEU A CA 1
ATOM 821 C C . LEU A 1 101 ? -20.248 -8.023 51.045 1.00 40.50 101 LEU A C 1
ATOM 823 O O . LEU A 1 101 ? -20.348 -9.031 51.736 1.00 40.50 101 LEU A O 1
ATOM 827 N N . LYS A 1 102 ? -20.855 -6.893 51.413 1.00 40.28 102 LYS A N 1
ATOM 828 C CA . LYS A 1 102 ? -21.941 -6.843 52.383 1.00 40.28 102 LYS A CA 1
ATOM 829 C C . LYS A 1 102 ? -23.211 -6.955 51.573 1.00 40.28 102 LYS A C 1
ATOM 831 O O . LYS A 1 102 ? -23.592 -5.968 50.958 1.00 40.28 102 LYS A O 1
ATOM 836 N N . SER A 1 103 ? -23.764 -8.171 51.534 1.00 44.84 103 SER A N 1
ATOM 837 C CA . SER A 1 103 ? -25.091 -8.537 51.019 1.00 44.84 103 SER A CA 1
ATOM 838 C C . SER A 1 103 ? -25.753 -7.414 50.219 1.00 44.84 103 SER A C 1
ATOM 840 O O . SER A 1 103 ? -26.660 -6.735 50.707 1.00 44.84 103 SER A O 1
ATOM 842 N N . LYS A 1 104 ? -25.245 -7.151 49.011 1.00 45.09 104 LYS A N 1
ATOM 843 C CA . LYS A 1 104 ? -25.893 -6.186 48.139 1.00 45.09 104 LYS A CA 1
ATOM 844 C C . LYS A 1 104 ? -27.165 -6.890 47.715 1.00 45.09 104 LYS A C 1
ATOM 846 O O . LYS A 1 104 ? -27.107 -7.881 46.991 1.00 45.09 104 LYS A O 1
ATOM 851 N N . THR A 1 105 ? -28.292 -6.460 48.273 1.00 56.47 105 THR A N 1
ATOM 852 C CA . THR A 1 105 ? -29.602 -6.733 47.696 1.00 56.47 105 THR A CA 1
ATOM 853 C C . THR A 1 105 ? -29.441 -6.561 46.194 1.00 56.47 105 THR A C 1
ATOM 855 O O . THR A 1 105 ? -28.968 -5.513 45.751 1.00 56.47 105 THR A O 1
ATOM 858 N N . LEU A 1 106 ? -29.678 -7.641 45.447 1.00 61.03 106 LEU A N 1
ATOM 859 C CA . LEU A 1 106 ? -29.518 -7.667 44.001 1.00 61.03 106 LEU A CA 1
ATOM 860 C C . LEU A 1 106 ? -30.333 -6.496 43.447 1.00 61.03 106 LEU A C 1
ATOM 862 O O . LEU A 1 106 ? -31.560 -6.510 43.512 1.00 61.03 106 LEU A O 1
ATOM 866 N N . ASP A 1 107 ? -29.654 -5.446 42.990 1.00 73.88 107 ASP A N 1
ATOM 867 C CA . ASP A 1 107 ? -30.318 -4.296 42.394 1.00 73.88 107 ASP A CA 1
ATOM 868 C C . ASP A 1 107 ? -30.687 -4.685 40.964 1.00 73.88 107 ASP A C 1
ATOM 870 O O . ASP A 1 107 ? -29.921 -4.482 40.017 1.00 73.88 107 ASP A O 1
ATOM 874 N N . LEU A 1 108 ? -31.847 -5.335 40.829 1.00 74.88 108 LEU A N 1
ATOM 875 C CA . LEU A 1 108 ? -32.362 -5.796 39.543 1.00 74.88 108 LEU A CA 1
ATOM 876 C C . LEU A 1 108 ? -32.492 -4.645 38.535 1.00 74.88 108 LEU A C 1
ATOM 878 O O . LEU A 1 108 ? -32.354 -4.889 37.341 1.00 74.88 108 LEU A O 1
ATOM 882 N N . ALA A 1 109 ? -32.711 -3.403 38.984 1.00 76.25 109 ALA A N 1
ATOM 883 C CA . ALA A 1 109 ? -32.819 -2.251 38.091 1.00 76.25 109 ALA A CA 1
ATOM 884 C C . ALA A 1 109 ? -31.455 -1.859 37.500 1.00 76.25 109 ALA A C 1
ATOM 886 O O . ALA A 1 109 ? -31.345 -1.568 36.303 1.00 76.25 109 ALA A O 1
ATOM 887 N N . ALA A 1 110 ? -30.396 -1.900 38.312 1.00 80.69 110 ALA A N 1
ATOM 888 C CA . ALA A 1 110 ? -29.033 -1.702 37.827 1.00 80.69 110 ALA A CA 1
ATOM 889 C C . ALA A 1 110 ? -28.600 -2.826 36.868 1.00 80.69 110 ALA A C 1
ATOM 891 O O . ALA A 1 110 ? -27.986 -2.544 35.835 1.00 80.69 110 ALA A O 1
ATOM 892 N N . LEU A 1 111 ? -28.959 -4.080 37.171 1.00 81.06 111 LEU A N 1
ATOM 893 C CA . LEU A 1 111 ? -28.667 -5.237 36.317 1.00 81.06 111 LEU A CA 1
ATOM 894 C C . LEU A 1 111 ? -29.391 -5.150 34.963 1.00 81.06 111 LEU A C 1
ATOM 896 O O . LEU A 1 111 ? -28.761 -5.330 33.923 1.00 81.06 111 LEU A O 1
ATOM 900 N N . GLU A 1 112 ? -30.675 -4.787 34.967 1.00 83.75 112 GLU A N 1
ATOM 901 C CA . GLU A 1 112 ? -31.467 -4.551 33.754 1.00 83.75 112 GLU A CA 1
ATOM 902 C C . GLU A 1 112 ? -30.846 -3.443 32.893 1.00 83.75 112 GLU A C 1
ATOM 904 O O . GLU A 1 112 ? -30.676 -3.591 31.685 1.00 83.75 112 GLU A O 1
ATOM 909 N N . THR A 1 113 ? -30.417 -2.341 33.512 1.00 84.88 113 THR A N 1
ATOM 910 C CA . THR A 1 113 ? -29.795 -1.222 32.788 1.00 84.88 113 THR A CA 1
ATOM 911 C C . THR A 1 113 ? -28.492 -1.643 32.101 1.00 84.88 113 THR A C 1
ATOM 913 O O . THR A 1 113 ? -28.252 -1.292 30.941 1.00 84.88 113 THR A O 1
ATOM 916 N N . GLN A 1 114 ? -27.645 -2.415 32.789 1.00 84.94 114 GLN A N 1
ATOM 917 C CA . GLN A 1 114 ? -26.407 -2.942 32.208 1.00 84.94 114 GLN A CA 1
ATOM 918 C C . GLN A 1 114 ? -26.690 -3.930 31.072 1.00 84.94 114 GLN A C 1
ATOM 920 O O . GLN A 1 114 ? -26.052 -3.847 30.019 1.00 84.94 114 GLN A O 1
ATOM 925 N N . TYR A 1 115 ? -27.688 -4.797 31.245 1.00 87.69 115 TYR A N 1
ATOM 926 C CA . TYR A 1 115 ? -28.138 -5.721 30.210 1.00 87.69 115 TYR A CA 1
ATOM 927 C C . TYR A 1 115 ? -28.626 -4.987 28.950 1.00 87.69 115 TYR A C 1
ATOM 929 O O . TYR A 1 115 ? -28.176 -5.288 27.844 1.00 87.69 115 TYR A O 1
ATOM 937 N N . GLN A 1 116 ? -29.469 -3.961 29.095 1.00 85.62 116 GLN A N 1
ATOM 938 C CA . GLN A 1 116 ? -29.970 -3.181 27.958 1.00 85.62 116 GLN A CA 1
ATOM 939 C C . GLN A 1 116 ? -28.848 -2.448 27.206 1.00 85.62 116 GLN A C 1
ATOM 941 O O . GLN A 1 116 ? -28.885 -2.335 25.977 1.00 85.62 116 GLN A O 1
ATOM 946 N N . ASN A 1 117 ? -27.817 -1.978 27.913 1.00 87.38 117 ASN A N 1
ATOM 947 C CA . ASN A 1 117 ? -26.642 -1.369 27.285 1.00 87.38 117 ASN A CA 1
ATOM 948 C C . ASN A 1 117 ? -25.814 -2.390 26.490 1.00 87.38 117 ASN A C 1
ATOM 950 O O . ASN A 1 117 ? -25.373 -2.095 25.372 1.00 87.38 117 ASN A O 1
ATOM 954 N N . LEU A 1 118 ? -25.641 -3.599 27.033 1.00 87.25 118 LEU A N 1
ATOM 955 C CA . LEU A 1 118 ? -24.981 -4.701 26.337 1.00 87.25 118 LEU A CA 1
ATOM 956 C C . LEU A 1 118 ? -25.773 -5.113 25.087 1.00 87.25 118 LEU A C 1
ATOM 958 O O . LEU A 1 118 ? -25.200 -5.205 24.002 1.00 87.25 118 LEU A O 1
ATOM 962 N N . LYS A 1 119 ? -27.098 -5.256 25.209 1.00 89.31 119 LYS A N 1
ATOM 963 C CA . LYS A 1 119 ? -28.014 -5.570 24.103 1.00 89.31 119 LYS A CA 1
ATOM 964 C C . LYS A 1 119 ? -27.903 -4.554 22.965 1.00 89.31 119 LYS A C 1
ATOM 966 O O . LYS A 1 119 ? -27.645 -4.938 21.827 1.00 89.31 119 LYS A O 1
ATOM 971 N N . LYS A 1 120 ? -27.985 -3.254 23.274 1.00 88.94 120 LYS A N 1
ATOM 972 C CA . LYS A 1 120 ? -27.823 -2.177 22.278 1.00 88.94 120 LYS A CA 1
ATOM 973 C C . LYS A 1 120 ? -26.467 -2.223 21.577 1.00 88.94 120 LYS A C 1
ATOM 975 O O . LYS A 1 120 ? -26.394 -2.023 20.365 1.00 88.94 120 LYS A O 1
ATOM 980 N N . SER A 1 121 ? -25.398 -2.482 22.329 1.00 88.00 121 SER A N 1
ATOM 981 C CA . SER A 1 121 ? -24.043 -2.558 21.774 1.00 88.00 121 SER A CA 1
ATOM 982 C C . SER A 1 121 ? -23.909 -3.735 20.807 1.00 88.00 121 SER A C 1
ATOM 984 O O . SER A 1 121 ? -23.441 -3.554 19.684 1.00 88.00 121 SER A O 1
ATOM 986 N N . LEU A 1 122 ? -24.407 -4.912 21.194 1.00 87.25 122 LEU A N 1
ATOM 987 C CA . LEU A 1 122 ? -24.380 -6.117 20.364 1.00 87.25 122 LEU A CA 1
ATOM 988 C C . LEU A 1 122 ? -25.232 -5.983 19.097 1.00 87.25 122 LEU A C 1
ATOM 990 O O . LEU A 1 122 ? -24.774 -6.348 18.016 1.00 87.25 122 LEU A O 1
ATOM 994 N N . GLU A 1 123 ? -26.433 -5.409 19.198 1.00 88.00 123 GLU A N 1
ATOM 995 C CA . GLU A 1 123 ? -27.293 -5.134 18.039 1.00 88.00 123 GLU A CA 1
ATOM 996 C C . GLU A 1 123 ? -26.645 -4.146 17.060 1.00 88.00 123 GLU A C 1
ATOM 998 O O . GLU A 1 123 ? -26.762 -4.299 15.842 1.00 88.00 123 GLU A O 1
ATOM 1003 N N . SER A 1 124 ? -25.941 -3.133 17.575 1.00 87.50 124 SER A N 1
ATOM 1004 C CA . SER A 1 124 ? -25.186 -2.183 16.753 1.00 87.50 124 SER A CA 1
ATOM 1005 C C . SER A 1 124 ? -24.063 -2.884 15.983 1.00 87.50 124 SER A C 1
ATOM 1007 O O . SER A 1 124 ? -23.940 -2.721 14.766 1.00 87.50 124 SER A O 1
ATOM 1009 N N . THR A 1 125 ? -23.289 -3.737 16.663 1.00 84.44 125 THR A N 1
ATOM 1010 C CA . THR A 1 125 ? -22.223 -4.529 16.033 1.00 84.44 125 THR A CA 1
ATOM 1011 C C . THR A 1 125 ? -22.776 -5.512 14.997 1.00 84.44 125 THR A C 1
ATOM 1013 O O . THR A 1 125 ? -22.207 -5.650 13.913 1.00 84.44 125 THR A O 1
ATOM 1016 N N . GLU A 1 126 ? -23.910 -6.160 15.274 1.00 85.19 126 GLU A N 1
ATOM 1017 C CA . GLU A 1 126 ? -24.554 -7.077 14.329 1.00 85.19 126 GLU A CA 1
ATOM 1018 C C . GLU A 1 126 ? -25.034 -6.345 13.064 1.00 85.19 126 GLU A C 1
ATOM 1020 O O . GLU A 1 126 ? -24.802 -6.815 11.947 1.00 85.19 126 GLU A O 1
ATOM 1025 N N . LYS A 1 127 ? -25.658 -5.168 13.217 1.00 85.50 127 LYS A N 1
ATOM 1026 C CA . LYS A 1 127 ? -26.092 -4.326 12.089 1.00 85.50 127 LYS A CA 1
ATOM 1027 C C . LYS A 1 127 ? -24.913 -3.864 11.240 1.00 85.50 127 LYS A C 1
ATOM 1029 O O . LYS A 1 127 ? -24.989 -3.929 10.014 1.00 85.50 127 LYS A O 1
ATOM 1034 N N . PHE A 1 128 ? -23.821 -3.440 11.874 1.00 84.31 128 PHE A N 1
ATOM 1035 C CA . PHE A 1 128 ? -22.603 -3.043 11.172 1.00 84.31 128 PHE A CA 1
ATOM 1036 C C . PHE A 1 128 ? -22.049 -4.189 10.314 1.00 84.31 128 PHE A C 1
ATOM 1038 O O . PHE A 1 128 ? -21.780 -4.008 9.126 1.00 84.31 128 PHE A O 1
ATOM 1045 N N . LEU A 1 129 ? -21.963 -5.397 10.878 1.00 78.00 129 LEU A N 1
ATOM 1046 C CA . LEU A 1 129 ? -21.467 -6.570 10.157 1.00 78.00 129 LEU A CA 1
ATOM 1047 C C . LEU A 1 129 ? -22.415 -7.045 9.047 1.00 78.00 129 LEU A C 1
ATOM 1049 O O . LEU A 1 129 ? -21.935 -7.477 8.005 1.00 78.00 129 LEU A O 1
ATOM 1053 N N . LYS A 1 130 ? -23.741 -6.945 9.223 1.00 79.69 130 LYS A N 1
ATOM 1054 C CA . LYS A 1 130 ? -24.723 -7.281 8.169 1.00 79.69 130 LYS A CA 1
ATOM 1055 C C . LYS A 1 130 ? -24.679 -6.308 6.989 1.00 79.69 130 LYS A C 1
ATOM 1057 O O . LYS A 1 130 ? -24.845 -6.733 5.851 1.00 79.69 130 LYS A O 1
ATOM 1062 N N . ASN A 1 131 ? -24.456 -5.022 7.255 1.00 76.88 131 ASN A N 1
ATOM 1063 C CA . ASN A 1 131 ? -24.407 -3.985 6.220 1.00 76.88 131 ASN A CA 1
ATOM 1064 C C . ASN A 1 131 ? -23.076 -3.963 5.456 1.00 76.88 131 ASN A C 1
ATOM 1066 O O . ASN A 1 131 ? -22.977 -3.340 4.400 1.00 76.88 131 ASN A O 1
ATOM 1070 N N . THR A 1 132 ? -22.055 -4.642 5.973 1.00 72.38 132 THR A N 1
ATOM 1071 C CA . THR A 1 132 ? -20.752 -4.740 5.322 1.00 72.38 132 THR A CA 1
ATOM 1072 C C . THR A 1 132 ? -20.744 -5.974 4.422 1.00 72.38 132 THR A C 1
ATOM 1074 O O . THR A 1 132 ? -20.830 -7.102 4.902 1.00 72.38 132 THR A O 1
ATOM 1077 N N . SER A 1 133 ? -20.647 -5.783 3.103 1.00 68.81 133 SER A N 1
ATOM 1078 C CA . SER A 1 133 ? -20.502 -6.902 2.164 1.00 68.81 133 SER A CA 1
ATOM 1079 C C . SER A 1 133 ? -19.125 -7.547 2.346 1.00 68.81 133 SER A C 1
ATOM 1081 O O . SER A 1 133 ? -18.122 -7.101 1.791 1.00 68.81 133 SER A O 1
ATOM 1083 N N . LEU A 1 134 ? -19.069 -8.580 3.186 1.00 70.12 134 LEU A N 1
ATOM 1084 C CA . LEU A 1 134 ? -17.874 -9.377 3.442 1.00 70.12 134 LEU A CA 1
ATOM 1085 C C . LEU A 1 134 ? -17.630 -10.315 2.257 1.00 70.12 134 LEU A C 1
ATOM 1087 O O . LEU A 1 134 ? -18.053 -11.471 2.250 1.00 70.12 134 LEU A O 1
ATOM 1091 N N . VAL A 1 135 ? -16.951 -9.808 1.233 1.00 79.75 135 VAL A N 1
ATOM 1092 C CA . VAL A 1 135 ? -16.487 -10.616 0.102 1.00 79.75 135 VAL A CA 1
ATOM 1093 C C . VAL A 1 135 ? -15.061 -11.065 0.376 1.00 79.75 135 VAL A C 1
ATOM 1095 O O . VAL A 1 135 ? -14.212 -10.260 0.761 1.00 79.75 135 VAL A O 1
ATOM 1098 N N . ARG A 1 136 ? -14.783 -12.357 0.163 1.00 82.38 136 ARG A N 1
ATOM 1099 C CA . ARG A 1 136 ? -13.424 -12.877 0.309 1.00 82.38 136 ARG A CA 1
ATOM 1100 C C . ARG A 1 136 ? -12.492 -12.151 -0.671 1.00 82.38 136 ARG A C 1
ATOM 1102 O O . ARG A 1 136 ? -12.804 -12.132 -1.866 1.00 82.38 136 ARG A O 1
ATOM 1109 N N . PRO A 1 137 ? -11.361 -11.595 -0.204 1.00 83.00 137 PRO A N 1
ATOM 1110 C CA . PRO A 1 137 ? -10.387 -10.958 -1.078 1.00 83.00 137 PRO A CA 1
ATOM 1111 C C . PRO A 1 137 ? -9.915 -11.921 -2.168 1.00 83.00 137 PRO A C 1
ATOM 1113 O O . PRO A 1 137 ? -9.698 -13.108 -1.915 1.00 83.00 137 PRO A O 1
ATOM 1116 N N . LYS A 1 138 ? -9.752 -11.407 -3.387 1.00 79.94 138 LYS A N 1
ATOM 1117 C CA . LYS A 1 138 ? -9.184 -12.136 -4.524 1.00 79.94 138 LYS A CA 1
ATOM 1118 C C . LYS A 1 138 ? -8.029 -11.334 -5.106 1.00 79.94 138 LYS A C 1
ATOM 1120 O O . LYS A 1 138 ? -8.062 -10.105 -5.086 1.00 79.94 138 LYS A O 1
ATOM 1125 N N . ALA A 1 139 ? -7.026 -12.034 -5.634 1.00 74.12 139 ALA A N 1
ATOM 1126 C CA . ALA A 1 139 ? -5.986 -11.400 -6.435 1.00 74.12 139 ALA A CA 1
ATOM 1127 C C . ALA A 1 139 ? -6.614 -10.701 -7.650 1.00 74.12 139 ALA A C 1
ATOM 1129 O O . ALA A 1 139 ? -7.587 -11.201 -8.217 1.00 74.12 139 ALA A O 1
ATOM 1130 N N . LEU A 1 140 ? -6.039 -9.577 -8.084 1.00 69.12 140 LEU A N 1
ATOM 1131 C CA . LEU A 1 140 ? -6.383 -9.018 -9.390 1.00 69.12 140 LEU A CA 1
ATOM 1132 C C . LEU A 1 140 ? -5.931 -9.998 -10.485 1.00 69.12 140 LEU A C 1
ATOM 1134 O O . LEU A 1 140 ? -4.743 -10.290 -10.601 1.00 69.12 140 LEU A O 1
ATOM 1138 N N . GLU A 1 141 ? -6.874 -10.501 -11.286 1.00 61.69 141 GLU A N 1
ATOM 1139 C CA . GLU A 1 141 ? -6.621 -11.608 -12.224 1.00 61.69 141 GLU A CA 1
ATOM 1140 C C . GLU A 1 141 ? -5.812 -11.227 -13.473 1.00 61.69 141 GLU A C 1
ATOM 1142 O O . GLU A 1 141 ? -5.287 -12.124 -14.127 1.00 61.69 141 GLU A O 1
ATOM 1147 N N . LYS A 1 142 ? -5.665 -9.934 -13.799 1.00 51.84 142 LYS A N 1
ATOM 1148 C CA . LYS A 1 142 ? -4.720 -9.386 -14.794 1.00 51.84 142 LYS A CA 1
ATOM 1149 C C . LYS A 1 142 ? -4.929 -7.878 -14.917 1.00 51.84 142 LYS A C 1
ATOM 1151 O O . LYS A 1 142 ? -6.056 -7.423 -15.077 1.00 51.84 142 LYS A O 1
ATOM 1156 N N . LEU A 1 143 ? -3.845 -7.105 -14.901 1.00 52.03 143 LEU A N 1
ATOM 1157 C CA . LEU A 1 143 ? -3.867 -5.736 -15.414 1.00 52.03 143 LEU A CA 1
ATOM 1158 C C . LEU A 1 143 ? -3.693 -5.846 -16.938 1.00 52.03 143 LEU A C 1
ATOM 1160 O O . LEU A 1 143 ? -2.587 -6.116 -17.406 1.00 52.03 143 LEU A O 1
ATOM 1164 N N . GLU A 1 144 ? -4.765 -5.725 -17.724 1.00 44.34 144 GLU A N 1
ATOM 1165 C CA . GLU A 1 144 ? -4.626 -5.631 -19.183 1.00 44.34 144 GLU A CA 1
ATOM 1166 C C . GLU A 1 144 ? -3.926 -4.310 -19.526 1.00 44.34 144 GLU A C 1
ATOM 1168 O O . GLU A 1 144 ? -4.503 -3.228 -19.438 1.00 44.34 144 GLU A O 1
ATOM 1173 N N . ILE A 1 145 ? -2.643 -4.389 -19.883 1.00 49.28 145 ILE A N 1
ATOM 1174 C CA . ILE A 1 145 ? -1.883 -3.243 -20.382 1.00 49.28 145 ILE A CA 1
ATOM 1175 C C . ILE A 1 145 ? -2.267 -3.065 -21.853 1.00 49.28 145 ILE A C 1
ATOM 1177 O O . ILE A 1 145 ? -1.682 -3.689 -22.738 1.00 49.28 145 ILE A O 1
ATOM 1181 N N . SER A 1 146 ? -3.264 -2.227 -22.136 1.00 43.94 146 SER A N 1
ATOM 1182 C CA . SER A 1 146 ? -3.574 -1.846 -23.514 1.00 43.94 146 SER A CA 1
ATOM 1183 C C . SER A 1 146 ? -2.530 -0.846 -24.022 1.00 43.94 146 SER A C 1
ATOM 1185 O O . SER A 1 146 ? -2.435 0.274 -23.514 1.00 43.94 146 SER A O 1
ATOM 1187 N N . TYR A 1 147 ? -1.756 -1.224 -25.039 1.00 41.12 147 TYR A N 1
ATOM 1188 C CA . TYR A 1 147 ? -0.873 -0.303 -25.755 1.00 41.12 147 TYR A CA 1
ATOM 1189 C C . TYR A 1 147 ? -1.673 0.444 -26.828 1.00 41.12 147 TYR A C 1
ATOM 1191 O O . TYR A 1 147 ? -2.082 -0.147 -27.825 1.00 41.12 147 TYR A O 1
ATOM 1199 N N . GLN A 1 148 ? -1.859 1.756 -26.670 1.00 41.62 148 GLN A N 1
ATOM 1200 C CA . GLN A 1 148 ? -2.251 2.631 -27.777 1.00 41.62 148 GLN A CA 1
ATOM 1201 C C . GLN A 1 148 ? -1.088 3.566 -28.116 1.00 41.62 148 GLN A C 1
ATOM 1203 O O . GLN A 1 148 ? -0.574 4.276 -27.257 1.00 41.62 148 GLN A O 1
ATOM 1208 N N . LYS A 1 149 ? -0.672 3.566 -29.391 1.00 49.69 149 LYS A N 1
ATOM 1209 C CA . LYS A 1 149 ? 0.257 4.552 -29.979 1.00 49.69 149 LYS A CA 1
ATOM 1210 C C . LYS A 1 149 ? 1.536 4.808 -29.154 1.00 49.69 149 LYS A C 1
ATOM 1212 O O . LYS A 1 149 ? 1.892 5.953 -28.909 1.00 49.69 149 LYS A O 1
ATOM 1217 N N . HIS A 1 150 ? 2.244 3.746 -28.760 1.00 51.50 150 HIS A N 1
ATOM 1218 C CA . HIS A 1 150 ? 3.546 3.808 -28.067 1.00 51.50 150 HIS A CA 1
ATOM 1219 C C . HIS A 1 150 ? 3.553 4.483 -26.679 1.00 51.50 150 HIS A C 1
ATOM 1221 O O . HIS A 1 150 ? 4.621 4.624 -26.090 1.00 51.50 150 HIS A O 1
ATOM 1227 N N . GLN A 1 151 ? 2.396 4.839 -26.111 1.00 46.94 151 GLN A N 1
ATOM 1228 C CA . GLN A 1 151 ? 2.296 5.285 -24.722 1.00 46.94 151 GLN A CA 1
ATOM 1229 C C . GLN A 1 151 ? 1.754 4.155 -23.843 1.00 46.94 151 GLN A C 1
ATOM 1231 O O . GLN A 1 151 ? 0.725 3.542 -24.132 1.00 46.94 151 GLN A O 1
ATOM 1236 N N . ARG A 1 152 ? 2.479 3.861 -22.759 1.00 49.72 152 ARG A N 1
ATOM 1237 C CA . ARG A 1 152 ? 2.059 2.915 -21.724 1.00 49.72 152 ARG A CA 1
ATOM 1238 C C . ARG A 1 152 ? 0.899 3.555 -20.960 1.00 49.72 152 ARG A C 1
ATOM 1240 O O . ARG A 1 152 ? 1.130 4.417 -20.117 1.00 49.72 152 ARG A O 1
ATOM 1247 N N . LEU A 1 153 ? -0.337 3.149 -21.248 1.00 52.41 153 LEU A N 1
ATOM 1248 C CA . LEU A 1 153 ? -1.474 3.464 -20.384 1.00 52.41 153 LEU A CA 1
ATOM 1249 C C . LEU A 1 153 ? -1.318 2.628 -19.110 1.00 52.41 153 LEU A C 1
ATOM 1251 O O . LEU A 1 153 ? -1.760 1.485 -19.025 1.00 52.41 153 LEU A O 1
ATOM 1255 N N . LEU A 1 154 ? -0.591 3.172 -18.137 1.00 51.91 154 LEU A N 1
ATOM 1256 C CA . LEU A 1 154 ? -0.608 2.660 -16.777 1.00 51.91 154 LEU A CA 1
ATOM 1257 C C . LEU A 1 154 ? -2.001 2.965 -16.227 1.00 51.91 154 LEU A C 1
ATOM 1259 O O . LEU A 1 154 ? -2.359 4.133 -16.082 1.00 51.91 154 LEU A O 1
ATOM 1263 N N . ALA A 1 155 ? -2.797 1.933 -15.936 1.00 53.47 155 ALA A N 1
ATOM 1264 C CA . ALA A 1 155 ? -3.920 2.113 -15.029 1.00 53.47 155 ALA A CA 1
ATOM 1265 C C . ALA A 1 155 ? -3.339 2.743 -13.761 1.00 53.47 155 ALA A C 1
ATOM 1267 O O . ALA A 1 155 ? -2.415 2.179 -13.173 1.00 53.47 155 ALA A O 1
ATOM 1268 N N . ASN A 1 156 ? -3.796 3.949 -13.422 1.00 46.75 156 ASN A N 1
ATOM 1269 C CA . ASN A 1 156 ? -3.296 4.676 -12.267 1.00 46.75 156 ASN A CA 1
ATOM 1270 C C . ASN A 1 156 ? -3.525 3.761 -11.054 1.00 46.75 156 ASN A C 1
ATOM 1272 O O . ASN A 1 156 ? -4.688 3.450 -10.772 1.00 46.75 156 ASN A O 1
ATOM 1276 N N . PRO A 1 157 ? -2.467 3.231 -10.417 1.00 51.12 157 PRO A N 1
ATOM 1277 C CA . PRO A 1 157 ? -2.648 2.282 -9.337 1.00 51.12 157 PRO A CA 1
ATOM 1278 C C . PRO A 1 157 ? -3.471 2.977 -8.252 1.00 51.12 157 PRO A C 1
ATOM 1280 O O . PRO A 1 157 ? -3.170 4.112 -7.870 1.00 51.12 157 PRO A O 1
ATOM 1283 N N . ALA A 1 158 ? -4.555 2.335 -7.802 1.00 53.16 158 ALA A N 1
ATOM 1284 C CA . ALA A 1 158 ? -5.266 2.804 -6.619 1.00 53.16 158 ALA A CA 1
ATOM 1285 C C . ALA A 1 158 ? -4.217 2.980 -5.515 1.00 53.16 158 ALA A C 1
ATOM 1287 O O . ALA A 1 158 ? -3.348 2.121 -5.374 1.00 53.16 158 ALA A O 1
ATOM 1288 N N . LYS A 1 159 ? -4.246 4.125 -4.824 1.00 49.69 159 LYS A N 1
ATOM 1289 C CA . LYS A 1 159 ? -3.094 4.679 -4.095 1.00 49.69 159 LYS A CA 1
ATOM 1290 C C . LYS A 1 159 ? -2.406 3.716 -3.118 1.00 49.69 159 LYS A C 1
ATOM 1292 O O . LYS A 1 159 ? -1.251 3.960 -2.803 1.00 49.69 159 LYS A O 1
ATOM 1297 N N . GLU A 1 160 ? -3.038 2.622 -2.697 1.00 54.50 160 GLU A N 1
ATOM 1298 C CA . GLU A 1 160 ? -2.425 1.593 -1.857 1.00 54.50 160 GLU A CA 1
ATOM 1299 C C . GLU A 1 160 ? -2.995 0.210 -2.221 1.00 54.50 160 GLU A C 1
ATOM 1301 O O . GLU A 1 160 ? -4.142 -0.110 -1.904 1.00 54.50 160 GLU A O 1
ATOM 1306 N N . TYR A 1 161 ? -2.214 -0.631 -2.907 1.00 66.44 161 TYR A N 1
ATOM 1307 C CA . TYR A 1 161 ? -2.535 -2.057 -3.007 1.00 66.44 161 TYR A CA 1
ATOM 1308 C C . TYR A 1 161 ? -2.149 -2.743 -1.698 1.00 66.44 161 TYR A C 1
ATOM 1310 O O . TYR A 1 161 ? -1.002 -2.659 -1.262 1.00 66.44 161 TYR A O 1
ATOM 1318 N N . VAL A 1 162 ? -3.094 -3.457 -1.088 1.00 71.94 162 VAL A N 1
ATOM 1319 C CA . VAL A 1 162 ? -2.825 -4.303 0.080 1.00 71.94 162 VAL A CA 1
ATOM 1320 C C . VAL A 1 162 ? -2.416 -5.700 -0.407 1.00 71.94 162 VAL A C 1
ATOM 1322 O O . VAL A 1 162 ? -3.086 -6.236 -1.296 1.00 71.94 162 VAL A O 1
ATOM 1325 N N . PRO A 1 163 ? -1.355 -6.318 0.151 1.00 83.00 163 PRO A N 1
ATOM 1326 C CA . PRO A 1 163 ? -1.004 -7.706 -0.145 1.00 83.00 163 PRO A CA 1
ATOM 1327 C C . PRO A 1 163 ? -2.186 -8.654 0.090 1.00 83.00 163 PRO A C 1
ATOM 1329 O O . PRO A 1 163 ? -2.925 -8.504 1.071 1.00 83.00 163 PRO A O 1
ATOM 1332 N N . LEU A 1 164 ? -2.361 -9.645 -0.790 1.00 83.31 164 LEU A N 1
ATOM 1333 C CA . LEU A 1 164 ? -3.470 -10.599 -0.692 1.00 83.31 164 LEU A CA 1
ATOM 1334 C C . LEU A 1 164 ? -3.415 -11.378 0.626 1.00 83.31 164 LEU A C 1
ATOM 1336 O O . LEU A 1 164 ? -4.459 -11.656 1.213 1.00 83.31 164 LEU A O 1
ATOM 1340 N N . GLU A 1 165 ? -2.217 -11.697 1.108 1.00 84.56 165 GLU A N 1
ATOM 1341 C CA . GLU A 1 165 ? -1.991 -12.387 2.375 1.00 84.56 165 GLU A CA 1
ATOM 1342 C C . GLU A 1 165 ? -2.561 -11.578 3.545 1.00 84.56 165 GLU A C 1
ATOM 1344 O O . GLU A 1 165 ? -3.355 -12.096 4.331 1.00 84.56 165 GLU A O 1
ATOM 1349 N N . SER A 1 166 ? -2.228 -10.285 3.612 1.00 85.62 166 SER A N 1
ATOM 1350 C CA . SER A 1 166 ? -2.721 -9.369 4.646 1.00 85.62 166 SER A CA 1
ATOM 1351 C C . SER A 1 166 ? -4.240 -9.214 4.583 1.00 85.62 166 SER A C 1
ATOM 1353 O O . SER A 1 166 ? -4.915 -9.280 5.610 1.00 85.62 166 SER A O 1
ATOM 1355 N N . ALA A 1 167 ? -4.796 -9.059 3.377 1.00 85.19 167 ALA A N 1
ATOM 1356 C CA . ALA A 1 167 ? -6.240 -8.957 3.182 1.00 85.19 167 ALA A CA 1
ATOM 1357 C C . ALA A 1 167 ? -6.967 -10.252 3.588 1.00 85.19 167 ALA A C 1
ATOM 1359 O O . ALA A 1 167 ? -8.022 -10.201 4.220 1.00 85.19 167 ALA A O 1
ATOM 1360 N N . THR A 1 168 ? -6.394 -11.415 3.268 1.00 88.25 168 THR A N 1
ATOM 1361 C CA . THR A 1 168 ? -6.958 -12.728 3.617 1.00 88.25 168 THR A CA 1
ATOM 1362 C C . THR A 1 168 ? -6.942 -12.948 5.127 1.00 88.25 168 THR A C 1
ATOM 1364 O O . THR A 1 168 ? -7.946 -13.370 5.692 1.00 88.25 168 THR A O 1
ATOM 1367 N N . LEU A 1 169 ? -5.850 -12.582 5.803 1.00 90.12 169 LEU A N 1
ATOM 1368 C CA . LEU A 1 169 ? -5.739 -12.685 7.258 1.00 90.12 169 LEU A CA 1
ATOM 1369 C C . LEU A 1 169 ? -6.761 -11.785 7.978 1.00 90.12 169 LEU A C 1
ATOM 1371 O O . LEU A 1 169 ? -7.408 -12.209 8.940 1.00 90.12 169 LEU A O 1
ATOM 1375 N N . LEU A 1 170 ? -6.968 -10.560 7.482 1.00 87.69 170 LEU A N 1
ATOM 1376 C CA . LEU A 1 170 ? -8.030 -9.668 7.964 1.00 87.69 170 LEU A CA 1
ATOM 1377 C C . LEU A 1 170 ? -9.433 -10.248 7.727 1.00 87.69 170 LEU A C 1
ATOM 1379 O O . LEU A 1 170 ? -10.299 -10.173 8.595 1.00 87.69 170 LEU A O 1
ATOM 1383 N N . PHE A 1 171 ? -9.666 -10.870 6.575 1.00 89.94 171 PHE A N 1
ATOM 1384 C CA . PHE A 1 171 ? -10.942 -11.522 6.289 1.00 89.94 171 PHE A CA 1
ATOM 1385 C C . PHE A 1 171 ? -11.216 -12.713 7.224 1.00 89.94 171 PHE A C 1
ATOM 1387 O O . PHE A 1 171 ? -12.320 -12.851 7.760 1.00 89.94 171 PHE A O 1
ATOM 1394 N N . ASP A 1 172 ? -10.217 -13.560 7.465 1.00 89.81 172 ASP A N 1
ATOM 1395 C CA . ASP A 1 172 ? -10.357 -14.730 8.334 1.00 89.81 172 ASP A CA 1
ATOM 1396 C C . ASP A 1 172 ? -10.587 -14.306 9.800 1.00 89.81 172 ASP A C 1
ATOM 1398 O O . ASP A 1 172 ? -11.439 -14.870 10.495 1.00 89.81 172 ASP A O 1
ATOM 1402 N N . THR A 1 173 ? -9.902 -13.255 10.266 1.00 90.06 173 THR A N 1
ATOM 1403 C CA . THR A 1 173 ? -10.147 -12.668 11.597 1.00 90.06 173 THR A CA 1
ATOM 1404 C C . THR A 1 173 ? -11.544 -12.062 11.725 1.00 90.06 173 THR A C 1
ATOM 1406 O O . THR A 1 173 ? -12.221 -12.330 12.719 1.00 90.06 173 THR A O 1
ATOM 1409 N N . LEU A 1 174 ? -12.029 -11.331 10.716 1.00 88.31 174 LEU A N 1
ATOM 1410 C CA . LEU A 1 174 ? -13.408 -10.827 10.682 1.00 88.31 174 LEU A CA 1
ATOM 1411 C C . LEU A 1 174 ? -14.433 -11.964 10.735 1.00 88.31 174 LEU A C 1
ATOM 1413 O O . LEU A 1 174 ? -15.408 -11.887 11.483 1.00 88.31 174 LEU A O 1
ATOM 1417 N N . THR A 1 175 ? -14.182 -13.053 10.007 1.00 87.00 175 THR A N 1
ATOM 1418 C CA . THR A 1 175 ? -15.038 -14.248 10.018 1.00 87.00 175 THR A CA 1
ATOM 1419 C C . THR A 1 175 ? -15.087 -14.879 11.413 1.00 87.00 175 THR A C 1
ATOM 1421 O O . THR A 1 175 ? -16.158 -15.243 11.909 1.00 87.00 175 THR A O 1
ATOM 1424 N N . LYS A 1 176 ? -13.939 -14.957 12.097 1.00 90.94 176 LYS A N 1
ATOM 1425 C CA . LYS A 1 176 ? -13.861 -15.444 13.479 1.00 90.94 176 LYS A CA 1
ATOM 1426 C C . LYS A 1 176 ? -14.642 -14.543 14.439 1.00 90.94 176 LYS A C 1
ATOM 1428 O O . LYS A 1 176 ? -15.453 -15.060 15.206 1.00 90.94 176 LYS A O 1
ATOM 1433 N N . ILE A 1 177 ? -14.470 -13.224 14.356 1.00 88.88 177 ILE A N 1
ATOM 1434 C CA . ILE A 1 177 ? -15.217 -12.251 15.173 1.00 88.88 177 ILE A CA 1
ATOM 1435 C C . ILE A 1 177 ? -16.723 -12.399 14.939 1.00 88.88 177 ILE A C 1
ATOM 1437 O O . ILE A 1 177 ? -17.494 -12.454 15.894 1.00 88.88 177 ILE A O 1
ATOM 1441 N N . GLN A 1 178 ? -17.152 -12.547 13.685 1.00 86.44 178 GLN A N 1
ATOM 1442 C CA . GLN A 1 178 ? -18.559 -12.753 13.350 1.00 86.44 178 GLN A CA 1
ATOM 1443 C C . GLN A 1 178 ? -19.121 -14.036 13.983 1.00 86.44 178 GLN A C 1
ATOM 1445 O O . GLN A 1 178 ? -20.256 -14.044 14.459 1.00 86.44 178 GLN A O 1
ATOM 1450 N N . SER A 1 179 ? -18.338 -15.120 14.017 1.00 87.38 179 SER A N 1
ATOM 1451 C CA . SER A 1 179 ? -18.745 -16.360 14.690 1.00 87.38 179 SER A CA 1
ATOM 1452 C C . SER A 1 179 ? -18.865 -16.186 16.208 1.00 87.38 179 SER A C 1
ATOM 1454 O O . SER A 1 179 ? -19.852 -16.624 16.795 1.00 87.38 179 SER A O 1
ATOM 1456 N N . GLN A 1 180 ? -17.921 -15.476 16.832 1.00 90.94 180 GLN A N 1
ATOM 1457 C CA . GLN A 1 180 ? -17.935 -15.199 18.270 1.00 90.94 180 GLN A CA 1
ATOM 1458 C C . GLN A 1 180 ? -19.099 -14.286 18.659 1.00 90.94 180 GLN A C 1
ATOM 1460 O O . GLN A 1 180 ? -19.747 -14.529 19.672 1.00 90.94 180 GLN A O 1
ATOM 1465 N N . LEU A 1 181 ? -19.423 -13.292 17.827 1.00 89.31 181 LEU A N 1
ATOM 1466 C CA . LEU A 1 181 ? -20.572 -12.418 18.047 1.00 89.31 181 LEU A CA 1
ATOM 1467 C C . LEU A 1 181 ? -21.889 -13.205 18.064 1.00 89.31 181 LEU A C 1
ATOM 1469 O O . LEU A 1 181 ? -22.749 -12.920 18.890 1.00 89.31 181 LEU A O 1
ATOM 1473 N N . LYS A 1 182 ? -22.046 -14.220 17.202 1.00 87.69 182 LYS A N 1
ATOM 1474 C CA . LYS A 1 182 ? -23.235 -15.092 17.225 1.00 87.69 182 LYS A CA 1
ATOM 1475 C C . LYS A 1 182 ? -23.355 -15.862 18.539 1.00 87.69 182 LYS A C 1
ATOM 1477 O O . LYS A 1 182 ? -24.452 -15.954 19.082 1.00 87.69 182 LYS A O 1
ATOM 1482 N N . THR A 1 183 ? -22.245 -16.391 19.053 1.00 91.06 183 THR A N 1
ATOM 1483 C CA . THR A 1 183 ? -22.224 -17.063 20.361 1.00 91.06 183 THR A CA 1
ATOM 1484 C C . THR A 1 183 ? -22.609 -16.098 21.476 1.00 91.06 183 THR A C 1
ATOM 1486 O O . THR A 1 183 ? -23.456 -16.421 22.303 1.00 91.06 183 THR A O 1
ATOM 1489 N N . LEU A 1 184 ? -22.055 -14.887 21.452 1.00 90.31 184 LEU A N 1
ATOM 1490 C CA . LEU A 1 184 ? -22.306 -13.871 22.469 1.00 90.31 184 LEU A CA 1
ATOM 1491 C C . LEU A 1 184 ? -23.761 -13.372 22.425 1.00 90.31 184 LEU A C 1
ATOM 1493 O O . LEU A 1 184 ? -24.386 -13.210 23.466 1.00 90.31 184 LEU A O 1
ATOM 1497 N N . LEU A 1 185 ? -24.354 -13.223 21.236 1.00 88.81 185 LEU A N 1
ATOM 1498 C CA . LEU A 1 185 ? -25.786 -12.938 21.079 1.00 88.81 185 LEU A CA 1
ATOM 1499 C C . LEU A 1 185 ? -26.666 -14.039 21.692 1.00 88.81 185 LEU A C 1
ATOM 1501 O O . LEU A 1 185 ? -27.660 -13.734 22.350 1.00 88.81 185 LEU A O 1
ATOM 1505 N N . LEU A 1 186 ? -26.293 -15.311 21.515 1.00 89.00 186 LEU A N 1
ATOM 1506 C CA . LEU A 1 186 ? -27.011 -16.436 22.117 1.00 89.00 186 LEU A CA 1
ATOM 1507 C C . LEU A 1 186 ? -26.895 -16.431 23.648 1.00 89.00 186 LEU A C 1
ATOM 1509 O O . LEU A 1 186 ? -27.888 -16.638 24.341 1.00 89.00 186 LEU A O 1
ATOM 1513 N N . GLU A 1 187 ? -25.699 -16.194 24.184 1.00 90.31 187 GLU A N 1
ATOM 1514 C CA . GLU A 1 187 ? -25.476 -16.074 25.629 1.00 90.31 187 GLU A CA 1
ATOM 1515 C C . GLU A 1 187 ? -26.232 -14.883 26.224 1.00 90.31 187 GLU A C 1
ATOM 1517 O O . GLU A 1 187 ? -26.865 -15.021 27.268 1.00 90.31 187 GLU A O 1
ATOM 1522 N N . ASN A 1 188 ? -26.268 -13.750 25.522 1.00 88.88 188 ASN A N 1
ATOM 1523 C CA . ASN A 1 188 ? -27.029 -12.578 25.944 1.00 88.88 188 ASN A CA 1
ATOM 1524 C C . ASN A 1 188 ? -28.543 -12.857 25.993 1.00 88.88 188 ASN A C 1
ATOM 1526 O O . ASN A 1 188 ? -29.234 -12.363 26.878 1.00 88.88 188 ASN A O 1
ATOM 1530 N N . SER A 1 189 ? -29.068 -13.691 25.088 1.00 87.06 189 SER A N 1
ATOM 1531 C CA . SER A 1 189 ? -30.469 -14.138 25.141 1.00 87.06 189 SER A CA 1
ATOM 1532 C C . SER A 1 189 ? -30.751 -15.052 26.343 1.00 87.06 189 SER A C 1
ATOM 1534 O O . SER A 1 189 ? -31.817 -14.958 26.949 1.00 87.06 189 SER A O 1
ATOM 1536 N N . LYS A 1 190 ? -29.788 -15.894 26.749 1.00 89.94 190 LYS A N 1
ATOM 1537 C CA . LYS A 1 190 ? -29.908 -16.673 27.996 1.00 89.94 190 LYS A CA 1
ATOM 1538 C C . LYS A 1 190 ? -29.936 -15.754 29.215 1.00 89.94 190 LYS A C 1
ATOM 1540 O O . LYS A 1 190 ? -30.789 -15.936 30.079 1.00 89.94 190 LYS A O 1
ATOM 1545 N N . LEU A 1 191 ? -29.062 -14.746 29.245 1.00 87.56 191 LEU A N 1
ATOM 1546 C CA . LEU A 1 191 ? -29.022 -13.765 30.329 1.00 87.56 191 LEU A CA 1
ATOM 1547 C C . LEU A 1 191 ? -30.357 -13.012 30.461 1.00 87.56 191 LEU A C 1
ATOM 1549 O O . LEU A 1 191 ? -30.851 -12.845 31.569 1.00 87.56 191 LEU A O 1
ATOM 1553 N N . GLU A 1 192 ? -30.978 -12.631 29.338 1.00 87.62 192 GLU A N 1
ATOM 1554 C CA . GLU A 1 192 ? -32.317 -12.015 29.310 1.00 87.62 192 GLU A CA 1
ATOM 1555 C C . GLU A 1 192 ? -33.352 -12.889 30.021 1.00 87.62 192 GLU A C 1
ATOM 1557 O O . GLU A 1 192 ? -34.075 -12.424 30.900 1.00 87.62 192 GLU A O 1
ATOM 1562 N N . SER A 1 193 ? -33.384 -14.183 29.684 1.00 86.12 193 SER A N 1
ATOM 1563 C CA . SER A 1 193 ? -34.331 -15.127 30.282 1.00 86.12 193 SER A CA 1
ATOM 1564 C C . SER A 1 193 ? -34.101 -15.329 31.782 1.00 86.12 193 SER A C 1
ATOM 1566 O O . SER A 1 193 ? -35.057 -15.486 32.541 1.00 86.12 193 SER A O 1
ATOM 1568 N N . GLU A 1 194 ? -32.844 -15.284 32.225 1.00 86.06 194 GLU A N 1
ATOM 1569 C CA . GLU A 1 194 ? -32.483 -15.415 33.634 1.00 86.06 194 GLU A CA 1
ATOM 1570 C C . GLU A 1 194 ? -32.870 -14.163 34.433 1.00 86.06 194 GLU A C 1
ATOM 1572 O O . GLU A 1 194 ? -33.459 -14.281 35.509 1.00 86.06 194 GLU A O 1
ATOM 1577 N N . ILE A 1 195 ? -32.639 -12.966 33.880 1.00 84.94 195 ILE A N 1
ATOM 1578 C CA . ILE A 1 195 ? -33.080 -11.696 34.478 1.00 84.94 195 ILE A CA 1
ATOM 1579 C C . ILE A 1 195 ? -34.611 -11.662 34.591 1.00 84.94 195 ILE A C 1
ATOM 1581 O O . ILE A 1 195 ? -35.135 -11.342 35.660 1.00 84.94 195 ILE A O 1
ATOM 1585 N N . GLN A 1 196 ? -35.328 -12.069 33.539 1.00 83.94 196 GLN A N 1
ATOM 1586 C CA . GLN A 1 196 ? -36.791 -12.155 33.541 1.00 83.94 196 GLN A CA 1
ATOM 1587 C C . GLN A 1 196 ? -37.298 -13.115 34.632 1.00 83.94 196 GLN A C 1
ATOM 1589 O O . GLN A 1 196 ? -38.185 -12.775 35.413 1.00 83.94 196 GLN A O 1
ATOM 1594 N N . HIS A 1 197 ? -36.684 -14.297 34.752 1.00 85.12 197 HIS A N 1
ATOM 1595 C CA . HIS A 1 197 ? -37.034 -15.284 35.775 1.00 85.12 197 HIS A CA 1
ATOM 1596 C C . HIS A 1 197 ? -36.800 -14.759 37.204 1.00 85.12 197 HIS A C 1
ATOM 1598 O O . HIS A 1 197 ? -37.594 -15.025 38.110 1.00 85.12 197 HIS A O 1
ATOM 1604 N N . LEU A 1 198 ? -35.733 -13.984 37.423 1.00 83.31 198 LEU A N 1
ATOM 1605 C CA . LEU A 1 198 ? -35.464 -13.334 38.708 1.00 83.31 198 LEU A CA 1
ATOM 1606 C C . LEU A 1 198 ? -36.494 -12.237 39.028 1.00 83.31 198 LEU A C 1
ATOM 1608 O O . LEU A 1 198 ? -36.931 -12.139 40.178 1.00 83.31 198 LEU A O 1
ATOM 1612 N N . GLN A 1 199 ? -36.930 -11.456 38.033 1.00 80.62 199 GLN A N 1
ATOM 1613 C CA . GLN A 1 199 ? -38.004 -10.462 38.190 1.00 80.62 199 GLN A CA 1
ATOM 1614 C C . GLN A 1 199 ? -39.344 -11.124 38.553 1.00 80.62 199 GLN A C 1
ATOM 1616 O O . GLN A 1 199 ? -40.025 -10.689 39.489 1.00 80.62 199 GLN A O 1
ATOM 1621 N N . ASP A 1 200 ? -39.699 -12.216 37.874 1.00 80.06 200 ASP A N 1
ATOM 1622 C CA . ASP A 1 200 ? -40.948 -12.947 38.107 1.00 80.06 200 ASP A CA 1
ATOM 1623 C C . ASP A 1 200 ? -40.990 -13.601 39.497 1.00 80.06 200 ASP A C 1
ATOM 1625 O O . ASP A 1 200 ? -42.016 -13.569 40.184 1.00 80.06 200 ASP A O 1
ATOM 1629 N N . ASN A 1 201 ? -39.870 -14.169 39.950 1.00 74.75 201 ASN A N 1
ATOM 1630 C CA . ASN A 1 201 ? -39.774 -14.786 41.275 1.00 74.75 201 ASN A CA 1
ATOM 1631 C C . ASN A 1 201 ? -39.766 -13.754 42.408 1.00 74.75 201 ASN A C 1
ATOM 1633 O O . ASN A 1 201 ? -40.385 -13.989 43.449 1.00 74.75 201 ASN A O 1
ATOM 1637 N N . SER A 1 202 ? -39.139 -12.594 42.195 1.00 65.62 202 SER A N 1
ATOM 1638 C CA . SER A 1 202 ? -39.236 -11.456 43.117 1.00 65.62 202 SER A CA 1
ATOM 1639 C C . SER A 1 202 ? -40.695 -11.008 43.278 1.00 65.62 202 SER A C 1
ATOM 1641 O O . SER A 1 202 ? -41.196 -10.894 44.399 1.00 65.62 202 SER A O 1
ATOM 1643 N N . SER A 1 203 ? -41.428 -10.892 42.166 1.00 59.91 203 SER A N 1
ATOM 1644 C CA . SER A 1 203 ? -42.833 -10.459 42.138 1.00 59.91 203 SER A CA 1
ATOM 1645 C C . SER A 1 203 ? -43.799 -11.456 42.799 1.00 59.91 203 SER A C 1
ATOM 1647 O O . SER A 1 203 ? -44.749 -11.047 43.468 1.00 59.91 203 SER A O 1
ATOM 1649 N N . LYS A 1 204 ? -43.547 -12.768 42.673 1.00 58.59 204 LYS A N 1
ATOM 1650 C CA . LYS A 1 204 ? -44.350 -13.821 43.329 1.00 58.59 204 LYS A CA 1
ATOM 1651 C C . LYS A 1 204 ? -44.161 -13.873 44.846 1.00 58.59 204 LYS A C 1
ATOM 1653 O O . LYS A 1 204 ? -45.104 -14.212 45.553 1.00 58.59 204 LYS A O 1
ATOM 1658 N N . SER A 1 205 ? -42.984 -13.509 45.362 1.00 53.97 205 SER A N 1
ATOM 1659 C CA . SER A 1 205 ? -42.706 -13.542 46.808 1.00 53.97 205 SER A CA 1
ATOM 1660 C C . SER A 1 205 ? -43.535 -12.531 47.621 1.00 53.97 205 SER A C 1
ATOM 1662 O O . SER A 1 205 ? -43.815 -12.769 48.796 1.00 53.97 205 SER A O 1
ATOM 1664 N N . VAL A 1 206 ? -44.004 -11.450 46.985 1.00 49.12 206 VAL A N 1
ATOM 1665 C CA . VAL A 1 206 ? -44.769 -10.363 47.626 1.00 49.12 206 VAL A CA 1
ATOM 1666 C C . VAL A 1 206 ? -46.257 -10.712 47.818 1.00 49.12 206 VAL A C 1
ATOM 1668 O O . VAL A 1 206 ? -46.913 -10.142 48.684 1.00 49.12 206 VAL A O 1
ATOM 1671 N N . GLN A 1 207 ? -46.809 -11.680 47.077 1.00 47.00 207 GLN A N 1
ATOM 1672 C CA . GLN A 1 207 ? -48.247 -12.009 47.122 1.00 47.00 207 GLN A CA 1
ATOM 1673 C C . GLN A 1 207 ? -48.650 -13.044 48.194 1.00 47.00 207 GLN A C 1
ATOM 1675 O O . GLN A 1 207 ? -49.833 -13.347 48.329 1.00 47.00 207 GLN A O 1
ATOM 1680 N N . THR A 1 208 ? -47.710 -13.571 48.988 1.00 40.91 208 THR A N 1
ATOM 1681 C CA . THR A 1 208 ? -47.964 -14.683 49.936 1.00 40.91 208 THR A CA 1
ATOM 1682 C C . THR A 1 208 ? -48.103 -14.288 51.416 1.00 40.91 208 THR A C 1
ATOM 1684 O O . THR A 1 208 ? -47.992 -15.154 52.283 1.00 40.91 208 THR A O 1
ATOM 1687 N N . GLN A 1 209 ? -48.376 -13.020 51.750 1.00 39.09 209 GLN A N 1
ATOM 1688 C CA . GLN A 1 209 ? -48.809 -12.653 53.110 1.00 39.09 209 GLN A CA 1
ATOM 1689 C C . GLN A 1 209 ? -50.348 -12.607 53.199 1.00 39.09 209 GLN A C 1
ATOM 1691 O O . GLN A 1 209 ? -50.966 -11.813 52.490 1.00 39.09 209 GLN A O 1
ATOM 1696 N N . PRO A 1 210 ? -50.999 -13.427 54.050 1.00 41.97 210 PRO A N 1
ATOM 1697 C CA . PRO A 1 210 ? -52.445 -13.381 54.210 1.00 41.97 210 PRO A CA 1
ATOM 1698 C C . PRO A 1 210 ? -52.843 -12.134 55.009 1.00 41.97 210 PRO A C 1
ATOM 1700 O O . PRO A 1 210 ? -52.458 -11.971 56.167 1.00 41.97 210 PRO A O 1
ATOM 1703 N N . ASN A 1 211 ? -53.644 -11.269 54.385 1.00 43.84 211 ASN A N 1
ATOM 1704 C CA . ASN A 1 211 ? -54.366 -10.186 55.049 1.00 43.84 211 ASN A CA 1
ATOM 1705 C C . ASN A 1 211 ? -55.222 -10.753 56.196 1.00 43.84 211 ASN A C 1
ATOM 1707 O O . ASN A 1 211 ? -56.131 -11.550 55.957 1.00 43.84 211 ASN A O 1
ATOM 1711 N N . GLN A 1 212 ? -54.966 -10.322 57.434 1.00 40.31 212 GLN A N 1
ATOM 1712 C CA . GLN A 1 212 ? -55.957 -10.421 58.508 1.00 40.31 212 GLN A CA 1
ATOM 1713 C C . GLN A 1 212 ? -57.078 -9.392 58.264 1.00 40.31 212 GLN A C 1
ATOM 1715 O O . GLN A 1 212 ? -56.790 -8.288 57.796 1.00 40.31 212 GLN A O 1
ATOM 1720 N N . PRO A 1 213 ? -58.349 -9.735 58.543 1.00 42.75 213 PRO A N 1
ATOM 1721 C CA . PRO A 1 213 ? -59.490 -8.887 58.214 1.00 42.75 213 PRO A CA 1
ATOM 1722 C C . PRO A 1 213 ? -59.632 -7.700 59.187 1.00 42.75 213 PRO A C 1
ATOM 1724 O O . PRO A 1 213 ? -59.095 -7.750 60.299 1.00 42.75 213 PRO A O 1
ATOM 1727 N N . PRO A 1 214 ? -60.367 -6.639 58.797 1.00 46.84 214 PRO A N 1
ATOM 1728 C CA . PRO A 1 214 ? -60.563 -5.460 59.628 1.00 46.84 214 PRO A CA 1
ATOM 1729 C C . PRO A 1 214 ? -61.484 -5.797 60.803 1.00 46.84 214 PRO A C 1
ATOM 1731 O O . PRO A 1 214 ? -62.492 -6.480 60.638 1.00 46.84 214 PRO A O 1
ATOM 1734 N N . ARG A 1 215 ? -61.129 -5.317 61.997 1.00 39.09 215 ARG A N 1
ATOM 1735 C CA . ARG A 1 215 ? -61.987 -5.386 63.179 1.00 39.09 215 ARG A CA 1
ATOM 1736 C C . ARG A 1 215 ? -62.831 -4.115 63.209 1.00 39.09 215 ARG A C 1
ATOM 1738 O O . ARG A 1 215 ? -62.275 -3.022 63.297 1.00 39.09 215 ARG A O 1
ATOM 1745 N N . ASP A 1 216 ? -64.138 -4.300 63.076 1.00 43.25 216 ASP A N 1
ATOM 1746 C CA . ASP A 1 216 ? -65.155 -3.254 63.060 1.00 43.25 216 ASP A CA 1
ATOM 1747 C C . ASP A 1 216 ? -65.046 -2.304 64.258 1.00 43.25 216 ASP A C 1
ATOM 1749 O O . ASP A 1 216 ? -64.778 -2.707 65.395 1.00 43.25 216 ASP A O 1
ATOM 1753 N N . SER A 1 217 ? -65.278 -1.029 63.963 1.00 53.81 217 SER A N 1
ATOM 1754 C CA . SER A 1 217 ? -65.659 -0.016 64.942 1.00 53.81 217 SER A CA 1
ATOM 1755 C C . SER A 1 217 ? -67.165 -0.145 65.172 1.00 53.81 217 SER A C 1
ATOM 1757 O O . SER A 1 217 ? -67.887 -0.303 64.194 1.00 53.81 217 SER A O 1
ATOM 1759 N N . ASP A 1 218 ? -67.630 -0.121 66.423 1.00 42.56 218 ASP A N 1
ATOM 1760 C CA . ASP A 1 218 ? -68.602 0.892 66.864 1.00 42.56 218 ASP A CA 1
ATOM 1761 C C . ASP A 1 218 ? -68.992 0.759 68.349 1.00 42.56 218 ASP A C 1
ATOM 1763 O O . ASP A 1 218 ? -69.274 -0.314 68.876 1.00 42.56 218 ASP A O 1
ATOM 1767 N N . GLU A 1 219 ? -68.921 1.929 68.989 1.00 45.38 219 GLU A N 1
ATOM 1768 C CA . GLU A 1 219 ? -69.769 2.517 70.033 1.00 45.38 219 GLU A CA 1
ATOM 1769 C C . GLU A 1 219 ? -70.412 1.656 71.140 1.00 45.38 219 GLU A C 1
ATOM 1771 O O . GLU A 1 219 ? -71.309 0.849 70.922 1.00 45.38 219 GLU A O 1
ATOM 1776 N N . SER A 1 220 ? -70.133 2.048 72.390 1.00 37.19 220 SER A N 1
ATOM 1777 C CA . SER A 1 220 ? -71.213 2.383 73.330 1.00 37.19 220 SER A CA 1
ATOM 1778 C C . SER A 1 220 ? -70.732 3.359 74.405 1.00 37.19 220 SER A C 1
ATOM 1780 O O . SER A 1 220 ? -69.878 3.047 75.234 1.00 37.19 220 SER A O 1
ATOM 1782 N N . SER A 1 221 ? -71.353 4.535 74.392 1.00 44.41 221 SER A N 1
ATOM 1783 C CA . SER A 1 221 ? -71.498 5.520 75.466 1.00 44.41 221 SER A CA 1
ATOM 1784 C C . SER A 1 221 ? -71.688 4.915 76.866 1.00 44.41 221 SER A C 1
ATOM 1786 O O . SER A 1 221 ? -72.453 3.968 77.020 1.00 44.41 221 SER A O 1
ATOM 1788 N N . HIS A 1 222 ? -71.105 5.524 77.906 1.00 40.44 222 HIS A N 1
ATOM 1789 C CA . HIS A 1 222 ? -71.840 6.423 78.813 1.00 40.44 222 HIS A CA 1
ATOM 1790 C C . HIS A 1 222 ? -70.992 6.923 79.997 1.00 40.44 222 HIS A C 1
ATOM 1792 O O . HIS A 1 222 ? -70.178 6.204 80.566 1.00 40.44 222 HIS A O 1
ATOM 1798 N N . ASN A 1 223 ? -71.257 8.186 80.338 1.00 40.78 223 ASN A N 1
ATOM 1799 C CA . ASN A 1 223 ? -70.872 8.933 81.536 1.00 40.78 223 ASN A CA 1
ATOM 1800 C C . ASN A 1 223 ? -70.940 8.128 82.846 1.00 40.78 223 ASN A C 1
ATOM 1802 O O . ASN A 1 223 ? -71.950 7.471 83.098 1.00 40.78 223 ASN A O 1
ATOM 1806 N N . SER A 1 224 ? -69.950 8.318 83.724 1.00 44.25 224 SER A N 1
ATOM 1807 C CA . SER A 1 224 ? -70.060 9.117 84.964 1.00 44.25 224 SER A CA 1
ATOM 1808 C C . SER A 1 224 ? -68.749 9.118 85.743 1.00 44.25 224 SER A C 1
ATOM 1810 O O . SER A 1 224 ? -68.078 8.065 85.773 1.00 44.25 224 SER A O 1
#

Organism: NCBI:txid60246

Foldseek 3Di:
DVVVVVVVVVVVVVVVVVVVVVVVVVVVVVVVVVVVVVVVVVVVVVVVVVVVVVVVVVVVVVVVVVVVVVVVVVVVVVVVVVVVVVVVVVCVVDVPPPDPPVPDPPPLVVVVVVLVVVVVVLVVVVVVLVPDPLDQDDDDPDDPQDDDPNDGPDPPPPPDDDDSVVSNVVSVVSVVVVVVSVVVVVVSVVVVVVSVVVVVVVVVVVPPDDDDDDDDDDDDDDDD